Protein AF-A0A260ZPH5-F1 (afdb_monomer_lite)

Structure (mmCIF, N/CA/C/O backbone):
data_AF-A0A260ZPH5-F1
#
_entry.id   AF-A0A260ZPH5-F1
#
loop_
_atom_site.group_PDB
_atom_site.id
_atom_site.type_symbol
_atom_site.label_atom_id
_atom_site.label_alt_id
_atom_site.label_comp_id
_atom_site.label_asym_id
_atom_site.label_entity_id
_atom_site.label_seq_id
_atom_site.pdbx_PDB_ins_code
_atom_site.Cartn_x
_atom_site.Cartn_y
_atom_site.Cartn_z
_atom_site.occupancy
_atom_site.B_iso_or_equiv
_atom_site.auth_seq_id
_atom_site.auth_comp_id
_atom_site.auth_asym_id
_atom_site.auth_atom_id
_atom_site.pdbx_PDB_model_num
ATOM 1 N N . MET A 1 1 ? 3.580 -10.842 -21.742 1.00 35.56 1 MET A N 1
ATOM 2 C CA . MET A 1 1 ? 2.701 -11.267 -20.641 1.00 35.56 1 MET A CA 1
ATOM 3 C C . MET A 1 1 ? 2.942 -12.748 -20.483 1.00 35.56 1 MET A C 1
ATOM 5 O O . MET A 1 1 ? 2.581 -13.498 -21.379 1.00 35.56 1 MET A O 1
ATOM 9 N N . ASP A 1 2 ? 3.669 -13.126 -19.437 1.00 43.28 2 ASP A N 1
ATOM 10 C CA . ASP A 1 2 ? 3.834 -14.531 -19.077 1.00 43.28 2 ASP A CA 1
ATOM 11 C C . ASP A 1 2 ? 2.552 -14.970 -18.374 1.00 43.28 2 ASP A C 1
ATOM 13 O O . ASP A 1 2 ? 2.119 -14.349 -17.402 1.00 43.28 2 ASP A O 1
ATOM 17 N N . ASN A 1 3 ? 1.902 -15.991 -18.923 1.00 41.06 3 ASN A N 1
ATOM 18 C CA . ASN A 1 3 ? 0.632 -16.485 -18.417 1.00 41.06 3 ASN A CA 1
ATOM 19 C C . ASN A 1 3 ? 0.909 -17.387 -17.216 1.00 41.06 3 ASN A C 1
ATOM 21 O O . ASN A 1 3 ? 1.307 -18.539 -17.386 1.00 41.06 3 ASN A O 1
ATOM 25 N N . ALA A 1 4 ? 0.702 -16.867 -16.009 1.00 53.59 4 ALA A N 1
ATOM 26 C CA . ALA A 1 4 ? 0.546 -17.726 -14.850 1.00 53.59 4 ALA A CA 1
ATOM 27 C C . ALA A 1 4 ? -0.733 -18.555 -15.038 1.00 53.59 4 ALA A C 1
ATOM 29 O O . ALA A 1 4 ? -1.799 -17.998 -15.304 1.00 53.59 4 ALA A O 1
ATOM 30 N N . VAL A 1 5 ? -0.623 -19.880 -14.943 1.00 65.88 5 VAL A N 1
ATOM 31 C CA . VAL A 1 5 ? -1.765 -20.790 -15.102 1.00 65.88 5 VAL A CA 1
ATOM 32 C C . VAL A 1 5 ? -1.995 -21.508 -13.784 1.00 65.88 5 VAL A C 1
ATOM 34 O O . VAL A 1 5 ? -1.099 -22.174 -13.259 1.00 65.88 5 VAL A O 1
ATOM 37 N N . GLU A 1 6 ? -3.207 -21.379 -13.256 1.00 62.62 6 GLU A N 1
ATOM 38 C CA . GLU A 1 6 ? -3.668 -22.193 -12.139 1.00 62.62 6 GLU A CA 1
ATOM 39 C C . GLU A 1 6 ? -4.089 -23.568 -12.670 1.00 62.62 6 GLU A C 1
ATOM 41 O O . GLU A 1 6 ? -4.881 -23.672 -13.606 1.00 62.62 6 GLU A O 1
ATOM 46 N N . THR A 1 7 ? -3.523 -24.640 -12.111 1.00 65.31 7 THR A N 1
ATOM 47 C CA . THR A 1 7 ? -3.880 -26.018 -12.483 1.00 65.31 7 THR A CA 1
ATOM 48 C C . THR A 1 7 ? -4.293 -26.806 -11.248 1.00 65.31 7 THR A C 1
ATOM 50 O O . THR A 1 7 ? -3.575 -26.846 -10.247 1.00 65.31 7 THR A O 1
ATOM 53 N N . GLN A 1 8 ? -5.445 -27.472 -11.331 1.00 62.50 8 GLN A N 1
ATOM 54 C CA . GLN A 1 8 ? -5.931 -28.368 -10.289 1.00 62.50 8 GLN A CA 1
ATOM 55 C C . GLN A 1 8 ? -5.280 -29.749 -10.448 1.00 62.50 8 GLN A C 1
ATOM 57 O O . GLN A 1 8 ? -5.507 -30.443 -11.437 1.00 62.50 8 GLN A O 1
ATOM 62 N N . LEU A 1 9 ? -4.467 -30.156 -9.469 1.00 63.84 9 LEU A N 1
ATOM 63 C CA . LEU A 1 9 ? -3.706 -31.418 -9.504 1.00 63.84 9 LEU A CA 1
ATOM 64 C C . LEU A 1 9 ? -4.423 -32.584 -8.787 1.00 63.84 9 LEU A C 1
ATOM 66 O O . LEU A 1 9 ? -3.872 -33.676 -8.673 1.00 63.84 9 LEU A O 1
ATOM 70 N N . GLY A 1 10 ? -5.647 -32.359 -8.293 1.00 68.31 10 GLY A N 1
ATOM 71 C CA . GLY A 1 10 ? -6.455 -33.323 -7.541 1.00 68.31 10 GLY A CA 1
ATOM 72 C C . GLY A 1 10 ? -7.480 -32.642 -6.622 1.00 68.31 10 GLY A C 1
ATOM 73 O O . GLY A 1 10 ? -7.643 -31.420 -6.649 1.00 68.31 10 GLY A O 1
ATOM 74 N N . ILE A 1 11 ? -8.184 -33.417 -5.788 1.00 66.06 11 ILE A N 1
ATOM 75 C CA . ILE A 1 11 ? -9.133 -32.862 -4.806 1.00 66.06 11 ILE A CA 1
ATOM 76 C C . ILE A 1 11 ? -8.347 -32.088 -3.736 1.00 66.06 11 ILE A C 1
ATOM 78 O O . ILE A 1 11 ? -7.584 -32.676 -2.975 1.00 66.06 11 ILE A O 1
ATOM 82 N N . GLY A 1 12 ? -8.550 -30.769 -3.672 1.00 77.19 12 GLY A N 1
ATOM 83 C CA . GLY A 1 12 ? -8.007 -29.900 -2.621 1.00 77.19 12 GLY A CA 1
ATOM 84 C C . GLY A 1 12 ? -6.558 -29.432 -2.805 1.00 77.19 12 GLY A C 1
ATOM 85 O O . GLY A 1 12 ? -6.009 -28.837 -1.883 1.00 77.19 12 GLY A O 1
ATOM 86 N N . THR A 1 13 ? -5.920 -29.673 -3.956 1.00 83.94 13 THR A N 1
ATOM 87 C CA . THR A 1 13 ? -4.549 -29.198 -4.233 1.00 83.94 13 THR A CA 1
ATOM 88 C C . THR A 1 13 ? -4.533 -28.234 -5.415 1.00 83.94 13 THR A C 1
ATOM 90 O O . THR A 1 13 ? -4.998 -28.574 -6.504 1.00 83.94 13 THR A O 1
ATOM 93 N N . HIS A 1 14 ? -3.957 -27.053 -5.189 1.00 85.31 14 HIS A N 1
ATOM 94 C CA . HIS A 1 14 ? -3.793 -25.989 -6.178 1.00 85.31 14 HIS A CA 1
ATOM 95 C C . HIS A 1 14 ? -2.300 -25.784 -6.447 1.00 85.31 14 HIS A C 1
ATOM 97 O O . HIS A 1 14 ? -1.482 -25.932 -5.535 1.00 85.31 14 HIS A O 1
ATOM 103 N N . ALA A 1 15 ? -1.946 -25.449 -7.684 1.00 90.19 15 ALA A N 1
ATOM 104 C CA . ALA A 1 15 ? -0.582 -25.116 -8.072 1.00 90.19 15 ALA A CA 1
ATOM 105 C C . ALA A 1 15 ? -0.566 -23.865 -8.952 1.00 90.19 15 ALA A C 1
ATOM 107 O O . ALA A 1 15 ? -1.408 -23.712 -9.839 1.00 90.19 15 ALA A O 1
ATOM 108 N N . LEU A 1 16 ? 0.428 -23.007 -8.714 1.00 89.44 16 LEU A N 1
ATOM 109 C CA . LEU A 1 16 ? 0.737 -21.851 -9.546 1.00 89.44 16 LEU A CA 1
ATOM 110 C C . LEU A 1 16 ? 1.969 -22.173 -10.391 1.00 89.44 16 LEU A C 1
ATOM 112 O O . LEU A 1 16 ? 3.052 -22.393 -9.847 1.00 89.44 16 LEU A O 1
ATOM 116 N N . VAL A 1 17 ? 1.805 -22.195 -11.711 1.00 92.56 17 VAL A N 1
ATOM 117 C CA . VAL A 1 17 ? 2.917 -22.352 -12.656 1.00 92.56 17 VAL A CA 1
ATOM 118 C C . VAL A 1 17 ? 3.229 -20.990 -13.263 1.00 92.56 17 VAL A C 1
ATOM 120 O O . VAL A 1 17 ? 2.337 -20.333 -13.793 1.00 92.56 17 VAL A O 1
ATOM 123 N N . THR A 1 18 ? 4.488 -20.565 -13.175 1.00 92.50 18 THR A N 1
ATOM 124 C CA . THR A 1 18 ? 4.983 -19.278 -13.685 1.00 92.50 18 THR A CA 1
ATOM 125 C C . THR A 1 18 ? 6.338 -19.462 -14.373 1.00 92.50 18 THR A C 1
ATOM 127 O O . THR A 1 18 ? 6.929 -20.545 -14.306 1.00 92.50 18 THR A O 1
ATOM 130 N N . SER A 1 19 ? 6.834 -18.423 -15.046 1.00 90.31 19 SER A N 1
ATOM 131 C CA . SER A 1 19 ? 8.171 -18.433 -15.630 1.00 90.31 19 SER A CA 1
ATOM 132 C C . SER A 1 19 ? 9.244 -18.611 -14.553 1.00 90.31 19 SER A C 1
ATOM 134 O O . SER A 1 19 ? 9.189 -18.033 -13.466 1.00 90.31 19 SER A O 1
ATOM 136 N N . TYR A 1 20 ? 10.229 -19.458 -14.857 1.00 92.75 20 TYR A N 1
ATOM 137 C CA . TYR A 1 20 ? 11.422 -19.598 -14.033 1.00 92.75 20 TYR A CA 1
ATOM 138 C C . TYR A 1 20 ? 12.356 -18.420 -14.307 1.00 92.75 20 TYR A C 1
ATOM 140 O O . TYR A 1 20 ? 12.701 -18.160 -15.461 1.00 92.75 20 TYR A O 1
ATOM 148 N N . ILE A 1 21 ? 12.775 -17.729 -13.249 1.00 89.50 21 ILE A N 1
ATOM 149 C CA . ILE A 1 21 ? 13.694 -16.594 -13.328 1.00 89.50 21 ILE A CA 1
ATOM 150 C C . ILE A 1 21 ? 14.979 -16.976 -12.597 1.00 89.50 21 ILE A C 1
ATOM 152 O O . ILE A 1 21 ? 14.951 -17.287 -11.408 1.00 89.50 21 ILE A O 1
ATOM 156 N N . ASP A 1 22 ? 16.103 -16.946 -13.313 1.00 89.56 22 ASP A N 1
ATOM 157 C CA . ASP A 1 22 ? 17.424 -17.209 -12.741 1.00 89.56 22 ASP A CA 1
ATOM 158 C C . ASP A 1 22 ? 18.010 -15.924 -12.144 1.00 89.56 22 ASP A C 1
ATOM 160 O O . ASP A 1 22 ? 18.565 -15.075 -12.850 1.00 89.56 22 ASP A O 1
ATOM 164 N N . PHE A 1 23 ? 17.813 -15.745 -10.838 1.00 88.00 23 PHE A N 1
ATOM 165 C CA . PHE A 1 23 ? 18.242 -14.541 -10.136 1.00 88.00 23 PHE A CA 1
ATOM 166 C C . PHE A 1 23 ? 19.760 -14.465 -9.996 1.00 88.00 23 PHE A C 1
ATOM 168 O O . PHE A 1 23 ? 20.430 -15.427 -9.625 1.00 88.00 23 PHE A O 1
ATOM 175 N N . GLN A 1 24 ? 20.290 -13.268 -10.222 1.00 86.19 24 GLN A N 1
ATOM 176 C CA . GLN A 1 24 ? 21.698 -12.954 -10.042 1.00 86.19 24 GLN A CA 1
ATOM 177 C C . GLN A 1 24 ? 21.912 -12.167 -8.744 1.00 86.19 24 GLN A C 1
ATOM 179 O O . GLN A 1 24 ? 20.997 -11.564 -8.189 1.00 86.19 24 GLN A O 1
ATOM 184 N N . HIS A 1 25 ? 23.154 -12.153 -8.259 1.00 76.75 25 HIS A N 1
ATOM 185 C CA . HIS A 1 25 ? 23.524 -11.493 -6.998 1.00 76.75 25 HIS A CA 1
ATOM 186 C C . HIS A 1 25 ? 23.808 -9.986 -7.144 1.00 76.75 25 HIS A C 1
ATOM 188 O O . HIS A 1 25 ? 24.248 -9.352 -6.180 1.00 76.75 25 HIS A O 1
ATOM 194 N N . GLY A 1 26 ? 23.616 -9.419 -8.340 1.00 79.00 26 GLY A N 1
ATOM 195 C CA . GLY A 1 26 ? 23.822 -7.996 -8.589 1.00 79.00 26 GLY A CA 1
ATOM 196 C C . GLY A 1 26 ? 22.780 -7.119 -7.896 1.00 79.00 26 GLY A C 1
ATOM 197 O O . GLY A 1 26 ? 21.874 -7.588 -7.204 1.00 79.00 26 GLY A O 1
ATOM 198 N N . LYS A 1 27 ? 22.914 -5.804 -8.076 1.00 79.88 27 LYS A N 1
ATOM 199 C CA . LYS A 1 27 ? 22.004 -4.804 -7.502 1.00 79.88 27 LYS A CA 1
ATOM 200 C C . LYS A 1 27 ? 21.792 -3.677 -8.500 1.00 79.88 27 LYS A C 1
ATOM 202 O O . LYS A 1 27 ? 22.448 -2.639 -8.432 1.00 79.88 27 LYS A O 1
ATOM 207 N N . ASP A 1 28 ? 20.859 -3.885 -9.423 1.00 87.69 28 ASP A N 1
ATOM 208 C CA . ASP A 1 28 ? 20.444 -2.847 -10.368 1.00 87.69 28 ASP A CA 1
ATOM 209 C C . ASP A 1 28 ? 19.274 -2.029 -9.808 1.00 87.69 28 ASP A C 1
ATOM 211 O O . ASP A 1 28 ? 18.123 -2.092 -10.248 1.00 87.69 28 ASP A O 1
ATOM 215 N N . TRP A 1 29 ? 19.582 -1.268 -8.763 1.00 89.12 29 TRP A N 1
ATOM 216 C CA . TRP A 1 29 ? 18.624 -0.402 -8.089 1.00 89.12 29 TRP A CA 1
ATOM 217 C C . TRP A 1 29 ? 18.081 0.710 -8.986 1.00 89.12 29 TRP A C 1
ATOM 219 O O . TRP A 1 29 ? 16.927 1.124 -8.839 1.00 89.12 29 TRP A O 1
ATOM 229 N N . ALA A 1 30 ? 18.904 1.179 -9.924 1.00 91.19 30 ALA A N 1
ATOM 230 C CA . ALA A 1 30 ? 18.509 2.192 -10.884 1.00 91.19 30 ALA A CA 1
ATOM 231 C C . ALA A 1 30 ? 17.388 1.664 -11.785 1.00 91.19 30 ALA A C 1
ATOM 233 O O . ALA A 1 30 ? 16.350 2.316 -11.928 1.00 91.19 30 ALA A O 1
ATOM 234 N N . GLU A 1 31 ? 17.569 0.479 -12.370 1.00 91.75 31 GLU A N 1
ATOM 235 C CA . GLU A 1 31 ? 16.554 -0.112 -13.236 1.00 91.75 31 GLU A CA 1
ATOM 236 C C . GLU A 1 31 ? 15.305 -0.522 -12.454 1.00 91.75 31 GLU A C 1
ATOM 238 O O . GLU A 1 31 ? 14.198 -0.237 -12.913 1.00 91.75 31 GLU A O 1
ATOM 243 N N . ALA A 1 32 ? 15.449 -1.058 -11.237 1.00 92.19 32 ALA A N 1
ATOM 244 C CA . ALA A 1 32 ? 14.306 -1.343 -10.366 1.00 92.19 32 ALA A CA 1
ATOM 245 C C . ALA A 1 32 ? 13.432 -0.093 -10.138 1.00 92.19 32 ALA A C 1
ATOM 247 O O . ALA A 1 32 ? 12.208 -0.144 -10.286 1.00 92.19 32 ALA A O 1
ATOM 248 N N . GLY A 1 33 ? 14.056 1.058 -9.858 1.00 94.81 33 GLY A N 1
ATOM 249 C CA . GLY A 1 33 ? 13.355 2.337 -9.715 1.00 94.81 33 GLY A CA 1
ATOM 250 C C . GLY A 1 33 ? 12.607 2.761 -10.983 1.00 94.81 33 GLY A C 1
ATOM 251 O O . GLY A 1 33 ? 11.449 3.181 -10.911 1.00 94.81 33 GLY A O 1
ATOM 252 N N . LYS A 1 34 ? 13.232 2.605 -12.159 1.00 95.81 34 LYS A N 1
ATOM 253 C CA . LYS A 1 34 ? 12.610 2.942 -13.451 1.00 95.81 34 LYS A CA 1
ATOM 254 C C . LYS A 1 34 ? 11.445 2.018 -13.791 1.00 95.81 34 LYS A C 1
ATOM 256 O O . LYS A 1 34 ? 10.416 2.496 -14.265 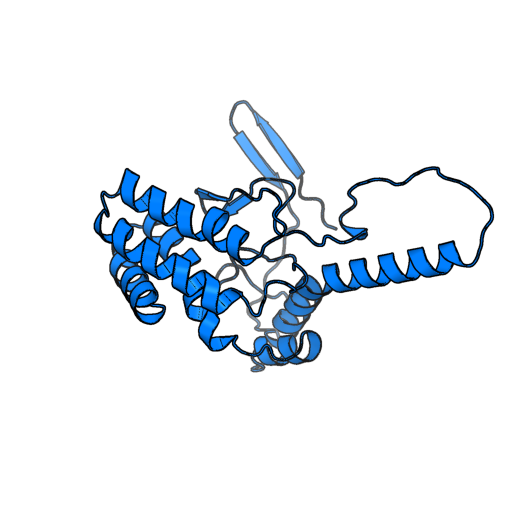1.00 95.81 34 LYS A O 1
ATOM 261 N N . GLN A 1 35 ? 11.589 0.713 -13.571 1.00 95.94 35 GLN A N 1
ATOM 262 C CA . GLN A 1 35 ? 10.535 -0.266 -13.849 1.00 95.94 35 GLN A CA 1
ATOM 263 C C . GLN A 1 35 ? 9.325 -0.052 -12.946 1.00 95.94 35 GLN A C 1
ATOM 265 O O . GLN A 1 35 ? 8.199 -0.017 -13.442 1.00 95.94 35 GLN A O 1
ATOM 270 N N . LEU A 1 36 ? 9.553 0.193 -11.653 1.00 97.12 36 LEU A N 1
ATOM 271 C CA . LEU A 1 36 ? 8.473 0.486 -10.715 1.00 97.12 36 LEU A CA 1
ATOM 272 C C . LEU A 1 36 ? 7.727 1.771 -11.103 1.00 97.12 36 LEU A C 1
ATOM 274 O O . LEU A 1 36 ? 6.498 1.796 -11.116 1.00 97.12 36 LEU A O 1
ATOM 278 N N . ALA A 1 37 ? 8.454 2.823 -11.490 1.00 97.75 37 ALA A N 1
ATOM 279 C CA . ALA A 1 37 ? 7.838 4.054 -11.977 1.00 97.75 37 ALA A CA 1
ATOM 280 C C . ALA A 1 37 ? 7.019 3.838 -13.255 1.00 97.75 37 ALA A C 1
ATOM 282 O O . ALA A 1 37 ? 5.901 4.339 -13.349 1.00 97.75 37 ALA A O 1
ATOM 283 N N . ARG A 1 38 ? 7.531 3.062 -14.219 1.00 97.50 38 ARG A N 1
ATOM 284 C CA . ARG A 1 38 ? 6.792 2.709 -15.442 1.00 97.50 38 ARG A CA 1
ATOM 285 C C . ARG A 1 38 ? 5.504 1.943 -15.130 1.00 97.50 38 ARG A C 1
ATOM 287 O O . ARG A 1 38 ? 4.460 2.273 -15.685 1.00 97.50 38 ARG A O 1
ATOM 294 N N . MET A 1 39 ? 5.556 0.974 -14.213 1.00 97.31 39 MET A N 1
ATOM 295 C CA . MET A 1 39 ? 4.369 0.235 -13.768 1.00 97.31 39 MET A CA 1
ATOM 296 C C . MET A 1 39 ? 3.315 1.178 -13.172 1.00 97.31 39 MET A C 1
ATOM 298 O O . MET A 1 39 ? 2.144 1.106 -13.541 1.00 97.31 39 MET A O 1
ATOM 302 N N . HIS A 1 40 ? 3.729 2.105 -12.305 1.00 97.25 40 HIS A N 1
ATOM 303 C CA . HIS A 1 40 ? 2.813 3.049 -11.661 1.00 97.25 40 HIS A CA 1
ATOM 304 C C . HIS A 1 40 ? 2.271 4.115 -12.633 1.00 97.25 40 HIS A C 1
ATOM 306 O O . HIS A 1 40 ? 1.114 4.519 -12.525 1.00 97.25 40 HIS A O 1
ATOM 312 N N . ALA A 1 41 ? 3.060 4.543 -13.623 1.00 96.50 41 ALA A N 1
ATOM 313 C CA . ALA A 1 41 ? 2.637 5.511 -14.638 1.00 96.50 41 ALA A CA 1
ATOM 314 C C . ALA A 1 41 ? 1.594 4.950 -15.619 1.00 96.50 41 ALA A C 1
ATOM 316 O O . ALA A 1 41 ? 0.822 5.720 -16.200 1.00 96.50 41 ALA A O 1
ATOM 317 N N . LYS A 1 42 ? 1.546 3.623 -15.793 1.00 95.94 42 LYS A N 1
ATOM 318 C CA . LYS A 1 42 ? 0.816 2.974 -16.887 1.00 95.94 42 LYS A CA 1
ATOM 319 C C . LYS A 1 42 ? -0.674 3.315 -16.933 1.00 95.94 42 LYS A C 1
ATOM 321 O O . LYS A 1 42 ? -1.209 3.566 -18.008 1.00 95.94 42 LYS A O 1
ATOM 326 N N . ASN A 1 43 ? -1.347 3.373 -15.784 1.00 95.94 43 ASN A N 1
ATOM 327 C CA . ASN A 1 43 ? -2.773 3.705 -15.749 1.00 95.94 43 ASN A CA 1
ATOM 328 C C . ASN A 1 43 ? -3.041 5.140 -16.241 1.00 95.94 43 ASN A C 1
ATOM 330 O O . ASN A 1 43 ? -3.943 5.373 -17.039 1.00 95.94 43 ASN A O 1
ATOM 334 N N . ASN A 1 44 ? -2.202 6.096 -15.837 1.00 95.12 44 ASN A N 1
ATOM 335 C CA . ASN A 1 44 ? -2.296 7.485 -16.291 1.00 95.12 44 ASN A CA 1
ATOM 336 C C . ASN A 1 44 ? -2.045 7.620 -17.802 1.00 95.12 44 ASN A C 1
ATOM 338 O O . ASN A 1 44 ? -2.686 8.430 -18.467 1.00 95.12 44 ASN A O 1
ATOM 342 N N . GLU A 1 45 ? -1.120 6.834 -18.358 1.00 94.88 45 GLU A N 1
ATOM 343 C CA . GLU A 1 45 ? -0.906 6.760 -19.809 1.00 94.88 45 GLU A CA 1
ATOM 344 C C . GLU A 1 45 ? -2.155 6.235 -20.525 1.00 94.88 45 GLU A C 1
ATOM 346 O O . GLU A 1 45 ? -2.632 6.872 -21.464 1.00 94.88 45 GLU A O 1
ATOM 351 N N . ASN A 1 46 ? -2.739 5.139 -20.029 1.00 94.31 46 ASN A N 1
ATOM 352 C CA . ASN A 1 46 ? -3.947 4.546 -20.602 1.00 94.31 46 ASN A CA 1
ATOM 353 C C . ASN A 1 46 ? -5.133 5.531 -20.588 1.00 94.31 46 ASN A C 1
ATOM 355 O O . ASN A 1 46 ? -5.820 5.670 -21.601 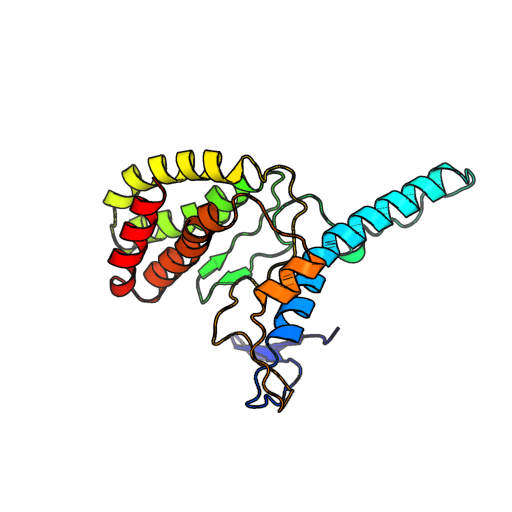1.00 94.31 46 ASN A O 1
ATOM 359 N N . LEU A 1 47 ? -5.336 6.263 -19.484 1.00 94.12 47 LEU A N 1
ATOM 360 C CA . LEU A 1 47 ? -6.379 7.293 -19.377 1.00 94.12 47 LEU A CA 1
ATOM 361 C C . LEU A 1 47 ? -6.163 8.434 -20.383 1.00 94.12 47 LEU A C 1
ATOM 363 O O . LEU A 1 47 ? -7.089 8.811 -21.102 1.00 94.12 47 LEU A O 1
ATOM 367 N N . LYS A 1 48 ? -4.929 8.941 -20.511 1.00 93.50 48 LYS A N 1
ATOM 368 C CA . LYS A 1 48 ? -4.591 9.986 -21.496 1.00 93.50 48 LYS A CA 1
ATOM 369 C C . LYS A 1 48 ? -4.810 9.521 -22.931 1.00 93.50 48 LYS A C 1
ATOM 371 O O . LYS A 1 48 ? -5.288 10.292 -23.764 1.00 93.50 48 LYS A O 1
ATOM 376 N N . ASP A 1 49 ? -4.465 8.277 -23.239 1.00 92.06 49 ASP A N 1
ATOM 377 C CA . ASP A 1 49 ? -4.672 7.720 -24.572 1.00 92.06 49 ASP A CA 1
ATOM 378 C C . ASP A 1 49 ? -6.157 7.480 -24.865 1.00 92.06 49 ASP A C 1
ATOM 380 O O . ASP A 1 49 ? -6.602 7.750 -25.984 1.00 92.06 49 ASP A O 1
ATOM 384 N N . ARG A 1 50 ? -6.949 7.074 -23.863 1.00 91.06 50 ARG A N 1
ATOM 385 C CA . ARG A 1 50 ? -8.416 7.005 -23.955 1.00 91.06 50 ARG A CA 1
ATOM 386 C C . ARG A 1 50 ? -9.019 8.372 -24.276 1.00 91.06 50 ARG A C 1
ATOM 388 O O . ARG A 1 50 ? -9.790 8.485 -25.227 1.00 91.06 50 ARG A O 1
ATOM 395 N N . GLU A 1 51 ? -8.617 9.421 -23.562 1.00 90.69 51 GLU A N 1
ATOM 396 C CA . GLU A 1 51 ? -9.074 10.792 -23.829 1.00 90.69 51 GLU A CA 1
ATOM 397 C C . GLU A 1 51 ? -8.685 11.295 -25.227 1.00 90.69 51 GLU A C 1
ATOM 399 O O . GLU A 1 51 ? -9.461 12.000 -25.877 1.00 90.69 51 GLU A O 1
ATOM 404 N N . ARG A 1 52 ? -7.474 10.971 -25.700 1.00 89.31 52 ARG A N 1
ATOM 405 C CA . ARG A 1 52 ? -7.011 11.334 -27.051 1.00 89.31 52 ARG A CA 1
ATOM 406 C C . ARG A 1 52 ? -7.836 10.638 -28.127 1.00 89.31 52 ARG A C 1
ATOM 408 O O . ARG A 1 52 ? -8.264 11.300 -29.069 1.00 89.31 52 ARG A O 1
ATOM 415 N N . ARG A 1 53 ? -8.081 9.331 -27.977 1.00 87.62 53 ARG A N 1
ATOM 416 C CA . ARG A 1 53 ? -8.923 8.546 -28.895 1.00 87.62 53 ARG A CA 1
ATOM 417 C C . ARG A 1 53 ? -10.348 9.088 -28.939 1.00 87.62 53 ARG A C 1
ATOM 419 O O . ARG A 1 53 ? -10.857 9.336 -30.025 1.00 87.62 53 ARG A O 1
ATOM 426 N N . SER A 1 54 ? -10.943 9.364 -27.777 1.00 85.62 54 SER A N 1
ATOM 427 C CA . SER A 1 54 ? -12.281 9.960 -27.677 1.00 85.62 54 SER A CA 1
ATOM 428 C C . SER A 1 54 ? -12.364 11.317 -28.392 1.00 85.62 54 SER A C 1
ATOM 430 O O . SER A 1 54 ? -13.266 11.537 -29.200 1.00 85.62 54 SER A O 1
ATOM 432 N N . ARG A 1 55 ? -11.370 12.199 -28.199 1.00 86.12 55 ARG A N 1
ATOM 433 C CA . ARG A 1 55 ? -11.298 13.486 -28.913 1.00 86.12 55 ARG A CA 1
ATOM 434 C C . ARG A 1 55 ? -11.169 13.327 -30.427 1.00 86.12 55 ARG A C 1
ATOM 436 O O . ARG A 1 55 ? -11.844 14.045 -31.158 1.00 86.12 55 ARG A O 1
ATOM 443 N N . LEU A 1 56 ? -10.342 12.400 -30.907 1.00 84.44 56 LEU A N 1
ATOM 444 C CA . LEU A 1 56 ? -10.196 12.142 -32.345 1.00 84.44 56 LEU A CA 1
ATOM 445 C C . LEU A 1 56 ? -11.499 11.623 -32.971 1.00 84.44 56 LEU A C 1
ATOM 447 O O . LEU A 1 56 ? -11.887 12.095 -34.036 1.00 84.44 56 LEU A O 1
ATOM 451 N N . LEU A 1 57 ? -12.197 10.709 -32.291 1.00 79.44 57 LEU A N 1
ATOM 452 C CA . LEU A 1 57 ? -13.487 10.179 -32.743 1.00 79.44 57 LEU A CA 1
ATOM 453 C C . LEU A 1 57 ? -14.569 11.266 -32.779 1.00 79.44 57 LEU A C 1
ATOM 455 O O . LEU A 1 57 ? -15.322 11.340 -33.745 1.00 79.44 57 LEU A O 1
ATOM 459 N N . SER A 1 58 ? -14.591 12.173 -31.795 1.00 75.19 58 SER A N 1
ATOM 460 C CA . SER A 1 58 ? -15.531 13.306 -31.786 1.00 75.19 58 SER A CA 1
ATOM 461 C C . SER A 1 58 ? -15.354 14.284 -32.960 1.00 75.19 58 SER A C 1
ATOM 463 O O . SER A 1 58 ? -16.272 15.041 -33.261 1.00 75.19 58 SER A O 1
ATOM 465 N N . PHE A 1 59 ? -14.200 14.265 -33.640 1.00 71.69 59 PHE A N 1
ATOM 466 C CA . PHE A 1 59 ? -13.908 15.127 -34.790 1.00 71.69 59 PHE A CA 1
ATOM 467 C C . PHE A 1 59 ? -14.294 14.494 -36.142 1.00 71.69 59 PHE A C 1
ATOM 469 O O . PHE A 1 59 ? -14.571 15.218 -37.095 1.00 71.69 59 PHE A O 1
ATOM 476 N N . ASN A 1 60 ? -14.365 13.160 -36.226 1.00 62.59 60 ASN A N 1
ATOM 477 C CA . ASN A 1 60 ? -14.595 12.406 -37.465 1.00 62.59 60 ASN A CA 1
ATOM 478 C C . ASN A 1 60 ? -15.974 11.721 -37.462 1.00 62.59 60 ASN A C 1
ATOM 480 O O . ASN A 1 60 ? -16.063 10.498 -37.528 1.00 62.59 60 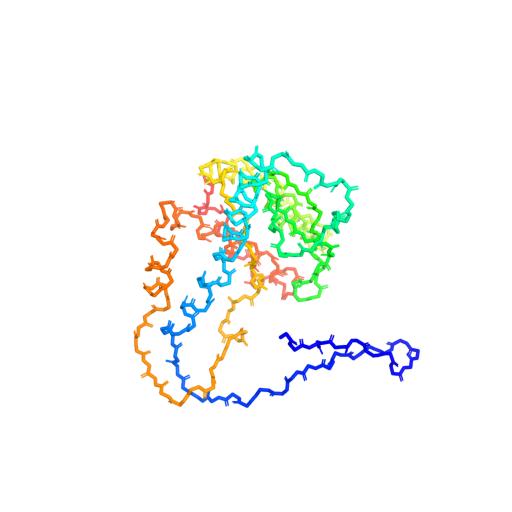ASN A O 1
ATOM 484 N N . SER A 1 61 ? -17.049 12.503 -37.345 1.00 61.47 61 SER A N 1
ATOM 485 C CA . SER A 1 61 ? -18.426 11.990 -37.318 1.00 61.47 61 SER A CA 1
ATOM 486 C C . SER A 1 61 ? -18.800 11.261 -38.620 1.00 61.47 61 SER A C 1
ATOM 488 O O . SER A 1 61 ? -19.223 11.900 -39.573 1.00 61.47 61 SER A O 1
ATOM 490 N N . GLU A 1 62 ? -18.645 9.932 -38.638 1.00 55.81 62 GLU A N 1
ATOM 491 C CA . GLU A 1 62 ? -19.451 8.959 -39.395 1.00 55.81 62 GLU A CA 1
ATOM 492 C C . GLU A 1 62 ? -19.189 7.518 -38.871 1.00 55.81 62 GLU A C 1
ATOM 494 O O . GLU A 1 62 ? -18.179 6.913 -39.214 1.00 55.81 62 GLU A O 1
ATOM 499 N N . VAL A 1 63 ? -20.154 6.983 -38.088 1.00 53.09 63 VAL A N 1
ATOM 500 C CA . VAL A 1 63 ? -20.470 5.540 -37.838 1.00 53.09 63 VAL A CA 1
ATOM 501 C C . VAL A 1 63 ? -19.441 4.738 -36.987 1.00 53.09 63 VAL A C 1
ATOM 503 O O . VAL A 1 63 ? -18.247 4.970 -37.089 1.00 53.09 63 VAL A O 1
ATOM 506 N N . SER A 1 64 ? -19.738 3.782 -36.092 1.00 42.84 64 SER A N 1
ATOM 507 C CA . SER A 1 64 ? -20.915 3.029 -35.601 1.00 42.84 64 SER A CA 1
ATOM 508 C C . SER A 1 64 ? -20.663 2.643 -34.133 1.00 42.84 64 SER A C 1
ATOM 510 O O . SER A 1 64 ? -19.531 2.324 -33.770 1.00 42.84 64 SER A O 1
ATOM 512 N N . GLU A 1 65 ? -21.720 2.602 -33.321 1.00 50.66 65 GLU A N 1
ATOM 513 C CA . GLU A 1 65 ? -21.742 1.936 -32.012 1.00 50.66 65 GLU A CA 1
ATOM 514 C C . GLU A 1 65 ? -21.647 0.419 -32.209 1.00 50.66 65 GLU A C 1
ATOM 516 O O . GLU A 1 65 ? -22.666 -0.247 -32.295 1.00 50.66 65 GLU A O 1
ATOM 521 N N . ASP A 1 66 ? -20.449 -0.145 -32.326 1.00 42.88 66 ASP A N 1
ATOM 522 C CA . ASP A 1 66 ? -20.277 -1.588 -32.165 1.00 42.88 66 ASP A CA 1
ATOM 523 C C . ASP A 1 66 ? -18.883 -1.892 -31.608 1.00 42.88 66 ASP A C 1
ATOM 525 O O . ASP A 1 66 ? -17.865 -1.483 -32.165 1.00 42.88 66 ASP A O 1
ATOM 529 N N . SER A 1 67 ? -18.868 -2.656 -30.509 1.00 47.31 67 SER A N 1
ATOM 530 C CA . SER A 1 67 ? -17.698 -3.194 -29.800 1.00 47.31 67 SER A CA 1
ATOM 531 C C . SER A 1 67 ? -16.938 -2.241 -28.856 1.00 47.31 67 SER A C 1
ATOM 533 O O . SER A 1 67 ? -15.711 -2.131 -28.922 1.00 47.31 67 SER A O 1
ATOM 535 N N . GLU A 1 68 ? -17.612 -1.657 -27.860 1.00 43.06 68 GLU A N 1
ATOM 536 C CA . GLU A 1 68 ? -16.921 -1.449 -26.579 1.00 43.06 68 GLU A CA 1
ATOM 537 C C . GLU A 1 68 ? -16.802 -2.813 -25.893 1.00 43.06 68 GLU A C 1
ATOM 539 O O . GLU A 1 68 ? -17.784 -3.338 -25.380 1.00 43.06 68 GLU A O 1
ATOM 544 N N . CYS A 1 69 ? -15.606 -3.412 -25.899 1.00 39.53 69 CYS A N 1
ATOM 545 C CA . CYS A 1 69 ? -15.264 -4.376 -24.856 1.00 39.53 69 CYS A CA 1
ATOM 546 C C . CYS A 1 69 ? -15.171 -3.569 -23.557 1.00 39.53 69 CYS A C 1
ATOM 548 O O . CYS A 1 69 ? -14.203 -2.813 -23.398 1.00 39.53 69 CYS A O 1
ATOM 550 N N . PRO A 1 70 ? -16.147 -3.677 -22.640 1.00 43.31 70 PRO A N 1
ATOM 551 C CA . PRO A 1 70 ? -15.994 -3.060 -21.344 1.00 43.31 70 PRO A CA 1
ATOM 552 C C . PRO A 1 70 ? -14.895 -3.850 -20.633 1.00 43.31 70 PRO A C 1
ATOM 554 O O . PRO A 1 70 ? -14.875 -5.076 -20.693 1.00 43.31 70 PRO A O 1
ATOM 557 N N . ASP A 1 71 ? -13.991 -3.158 -19.950 1.00 46.69 71 ASP A N 1
ATOM 558 C CA . ASP A 1 71 ? -13.132 -3.775 -18.931 1.00 46.69 71 ASP A CA 1
ATOM 559 C C . ASP A 1 71 ? -11.836 -4.469 -19.398 1.00 46.69 71 ASP A C 1
ATOM 561 O O . ASP A 1 71 ? -11.329 -5.387 -18.756 1.00 46.69 71 ASP A O 1
ATOM 565 N N . SER A 1 72 ? -11.208 -4.001 -20.483 1.00 54.72 72 SER A N 1
ATOM 566 C CA . SER A 1 72 ? -9.782 -4.310 -20.676 1.00 54.72 72 SER A CA 1
ATOM 567 C C . SER A 1 72 ? -8.926 -3.361 -19.826 1.00 54.72 72 SER A C 1
ATOM 569 O O . SER A 1 72 ? -9.087 -2.143 -19.899 1.00 54.72 72 SER A O 1
ATOM 571 N N . LEU A 1 73 ? -7.958 -3.895 -19.069 1.00 57.44 73 LEU A N 1
ATOM 572 C CA . LEU A 1 73 ? -6.949 -3.131 -18.305 1.00 57.44 73 LEU A CA 1
ATOM 573 C C . LEU A 1 73 ? -6.267 -2.014 -19.142 1.00 57.44 73 LEU A C 1
ATOM 575 O O . LEU A 1 73 ? -5.702 -1.056 -18.608 1.00 57.44 73 LEU A O 1
ATOM 579 N N . GLU A 1 74 ? -6.327 -2.136 -20.469 1.00 66.94 74 GLU A N 1
ATOM 580 C CA . GLU A 1 74 ? -5.802 -1.206 -21.467 1.00 66.94 74 GLU A CA 1
ATOM 581 C C . GLU A 1 74 ? -6.563 0.131 -21.562 1.00 66.94 74 GLU A C 1
ATOM 583 O O . GLU A 1 74 ? -5.995 1.115 -22.042 1.00 66.94 74 GLU A O 1
ATOM 588 N N . SER A 1 75 ? -7.807 0.231 -21.072 1.00 80.00 75 SER A N 1
ATOM 589 C CA . SER A 1 75 ? -8.573 1.492 -21.085 1.00 80.00 75 SER A CA 1
ATOM 590 C C . SER A 1 75 ? -8.281 2.420 -19.901 1.00 80.00 75 SER A C 1
ATOM 592 O O . SER A 1 75 ? -8.686 3.582 -19.933 1.00 80.00 75 SER A O 1
ATOM 594 N N . GLY A 1 76 ? -7.588 1.921 -18.873 1.00 89.25 76 GLY A N 1
ATOM 595 C CA . GLY A 1 76 ? -7.339 2.632 -17.616 1.00 89.25 76 GLY A CA 1
ATOM 596 C C . GLY A 1 76 ? -8.578 2.742 -16.713 1.00 89.25 76 GLY A C 1
ATOM 597 O O . GLY A 1 76 ? -9.716 2.612 -17.169 1.00 89.25 76 GLY A O 1
ATOM 598 N N . THR A 1 77 ? -8.351 2.989 -15.421 1.00 93.56 77 THR A N 1
ATOM 599 C CA . THR A 1 77 ? -9.386 3.145 -14.385 1.00 93.56 77 THR A CA 1
ATOM 600 C C . THR A 1 77 ? -9.180 4.420 -13.573 1.00 93.56 77 THR A C 1
ATOM 602 O O . THR A 1 77 ? -8.053 4.832 -13.301 1.00 93.56 77 THR A O 1
ATOM 605 N N . GLU A 1 78 ? -10.282 5.040 -13.170 1.00 94.81 78 GLU A N 1
ATOM 606 C CA . GLU A 1 78 ? -10.295 6.209 -12.281 1.00 94.81 78 GLU A CA 1
ATOM 607 C C . GLU A 1 78 ? -10.586 5.818 -10.823 1.00 94.81 78 GLU A C 1
ATOM 609 O O . GLU A 1 78 ? -10.438 6.646 -9.930 1.00 94.81 78 GLU A O 1
ATOM 614 N N . LYS A 1 79 ? -10.945 4.551 -10.573 1.00 95.50 79 LYS A N 1
ATOM 615 C CA . LYS A 1 79 ? -11.321 4.031 -9.252 1.00 95.50 79 LYS A CA 1
ATOM 616 C C . LYS A 1 79 ? -10.170 3.284 -8.580 1.00 95.50 79 LYS A C 1
ATOM 618 O O . LYS A 1 79 ? -9.316 2.701 -9.249 1.00 95.50 79 LYS A O 1
ATOM 623 N N . TYR A 1 80 ? -10.178 3.247 -7.252 1.00 97.06 80 TYR A N 1
ATOM 624 C CA . TYR A 1 80 ? -9.258 2.450 -6.438 1.00 97.06 80 TYR A CA 1
ATOM 625 C C . TYR A 1 80 ? -9.881 1.096 -6.126 1.00 97.06 80 TYR A C 1
ATOM 627 O O . TYR A 1 80 ? -11.029 1.036 -5.693 1.00 97.06 80 TYR A O 1
ATOM 635 N N . GLY A 1 81 ? -9.129 0.024 -6.343 1.00 96.31 81 GLY A N 1
ATOM 636 C CA . GLY A 1 81 ? -9.610 -1.340 -6.173 1.00 96.31 81 GLY A CA 1
ATOM 637 C C . GLY A 1 81 ? -8.929 -2.297 -7.136 1.00 96.31 81 GLY A C 1
ATOM 638 O O . GLY A 1 81 ? -7.901 -1.981 -7.743 1.00 96.31 81 GLY A O 1
ATOM 639 N N . PHE A 1 82 ? -9.497 -3.489 -7.238 1.00 96.06 82 PHE A N 1
ATOM 640 C CA . PHE A 1 82 ? -9.057 -4.542 -8.133 1.00 96.06 82 PHE A CA 1
ATOM 641 C C . PHE A 1 82 ? -10.226 -5.487 -8.413 1.00 96.06 82 PHE A C 1
ATOM 643 O O . PHE A 1 82 ? -11.094 -5.687 -7.571 1.00 96.06 82 PHE A O 1
ATOM 650 N N . HIS A 1 83 ? -10.239 -6.091 -9.597 1.00 93.44 83 HIS A N 1
ATOM 651 C CA . HIS A 1 83 ? -11.339 -6.942 -10.064 1.00 93.44 83 HIS A CA 1
ATOM 652 C C . HIS A 1 83 ? -11.534 -8.225 -9.233 1.00 93.44 83 HIS A C 1
ATOM 654 O O . HIS A 1 83 ? -12.591 -8.846 -9.304 1.00 93.44 83 HIS A O 1
ATOM 660 N N . VAL A 1 84 ? -10.532 -8.614 -8.438 1.00 93.19 84 VAL A N 1
ATOM 661 C CA . VAL A 1 84 ? -10.589 -9.746 -7.508 1.00 93.19 84 VAL A CA 1
ATOM 662 C C . VAL A 1 84 ? -10.012 -9.367 -6.148 1.00 93.19 84 VAL A C 1
ATOM 664 O O . VAL A 1 84 ? -9.113 -8.522 -6.040 1.00 93.19 84 VAL A O 1
ATOM 667 N N . ALA A 1 85 ? -10.493 -10.040 -5.103 1.00 95.00 85 ALA A N 1
ATOM 668 C CA . ALA A 1 85 ? -9.812 -10.044 -3.818 1.00 95.00 85 ALA A CA 1
ATOM 669 C C . ALA A 1 85 ? -8.401 -10.631 -3.987 1.00 95.00 85 ALA A C 1
ATOM 671 O O . ALA A 1 85 ? -8.206 -11.641 -4.666 1.00 95.00 85 ALA A O 1
ATOM 672 N N . THR A 1 86 ? -7.413 -9.980 -3.381 1.00 95.38 86 THR A N 1
ATOM 673 C CA . THR A 1 86 ? -6.024 -10.460 -3.334 1.00 95.38 86 THR A CA 1
ATOM 674 C C . THR A 1 86 ? -5.703 -10.949 -1.926 1.00 95.38 86 THR A C 1
ATOM 676 O O . THR A 1 86 ? -6.577 -10.993 -1.062 1.00 95.38 86 THR A O 1
ATOM 679 N N . CYS A 1 87 ? -4.449 -11.306 -1.663 1.00 94.12 87 CYS A N 1
ATOM 680 C CA . CYS A 1 87 ? -3.984 -11.637 -0.321 1.00 94.12 87 CYS A CA 1
ATOM 681 C C . CYS A 1 87 ? -2.682 -10.895 -0.016 1.00 94.12 87 CYS A C 1
ATOM 683 O O . CYS A 1 87 ? -1.815 -10.779 -0.882 1.00 94.12 87 CYS A O 1
ATOM 685 N N . CYS A 1 88 ? -2.514 -10.467 1.236 1.00 94.06 88 CYS A N 1
ATOM 686 C CA . CYS A 1 88 ? -1.211 -10.099 1.787 1.00 94.06 88 CYS A CA 1
ATOM 687 C C . CYS A 1 88 ? -0.833 -11.177 2.805 1.00 94.06 88 CYS A C 1
ATOM 689 O O . CYS A 1 88 ? -1.479 -11.320 3.845 1.00 94.06 88 CYS A O 1
ATOM 691 N N . GLY A 1 89 ? 0.147 -12.016 2.463 1.00 92.88 89 GLY A N 1
ATOM 692 C CA . GLY A 1 89 ? 0.368 -13.273 3.175 1.00 92.88 89 GLY A CA 1
ATOM 693 C C . GLY A 1 89 ? -0.867 -14.181 3.101 1.00 92.88 89 GLY A C 1
ATOM 694 O O . GLY A 1 89 ? -1.398 -14.442 2.026 1.00 92.88 89 GLY A O 1
ATOM 695 N N . ARG A 1 90 ? -1.338 -14.663 4.257 1.00 92.50 90 ARG A N 1
ATOM 696 C CA . ARG A 1 90 ? -2.549 -15.510 4.376 1.00 92.50 90 ARG A CA 1
ATOM 697 C C . ARG A 1 90 ? -3.844 -14.734 4.653 1.00 92.50 90 ARG A C 1
ATOM 699 O O . ARG A 1 90 ? -4.866 -15.367 4.906 1.00 92.50 90 ARG A O 1
ATOM 706 N N . LEU A 1 91 ? -3.796 -13.402 4.721 1.00 95.25 91 LEU A N 1
ATOM 707 C CA . LEU A 1 91 ? -4.980 -12.584 4.986 1.00 95.25 91 LEU A CA 1
ATOM 708 C C . LEU A 1 91 ? -5.555 -12.058 3.667 1.00 95.25 91 LEU A C 1
ATOM 710 O O . LEU A 1 91 ? -4.797 -11.491 2.874 1.00 95.25 91 LEU A O 1
ATOM 714 N N . PRO A 1 92 ? -6.869 -12.226 3.434 1.00 95.81 92 PRO A N 1
ATOM 715 C CA . PRO A 1 92 ? -7.514 -11.668 2.258 1.00 95.81 92 PRO A CA 1
ATOM 716 C C . PRO A 1 92 ? -7.488 -10.136 2.308 1.00 95.81 92 PRO A C 1
ATOM 718 O O . PRO A 1 92 ? -7.579 -9.519 3.372 1.00 95.81 92 PRO A O 1
ATOM 721 N N . GLN A 1 93 ? -7.362 -9.529 1.135 1.00 96.38 93 GLN A N 1
ATOM 722 C CA . GLN A 1 93 ? -7.492 -8.102 0.895 1.00 96.38 93 GLN A CA 1
ATOM 723 C C . GLN A 1 93 ? -8.703 -7.890 -0.004 1.00 96.38 93 GLN A C 1
ATOM 725 O O . GLN A 1 93 ? -8.656 -8.158 -1.207 1.00 96.38 93 GLN A O 1
ATOM 730 N N . GLU A 1 94 ? -9.775 -7.379 0.589 1.00 94.81 94 GLU A N 1
ATOM 731 C CA . GLU A 1 94 ? -10.916 -6.908 -0.184 1.00 94.81 94 GLU A CA 1
ATOM 732 C C . GLU A 1 94 ? -10.487 -5.718 -1.050 1.00 94.81 94 GLU A C 1
ATOM 734 O O . GLU A 1 94 ? -9.761 -4.819 -0.605 1.00 94.81 94 GLU A O 1
ATOM 739 N N . ASN A 1 95 ? -10.911 -5.741 -2.311 1.00 97.00 95 ASN A N 1
ATOM 740 C CA . ASN A 1 95 ? -10.494 -4.786 -3.336 1.00 97.00 95 ASN A CA 1
ATOM 741 C C . ASN A 1 95 ? -11.690 -4.192 -4.087 1.00 97.00 95 ASN A C 1
ATOM 743 O O . ASN A 1 95 ? -11.551 -3.792 -5.243 1.00 97.00 95 ASN A O 1
ATOM 747 N N . GLU A 1 96 ? -12.853 -4.137 -3.435 1.00 96.94 96 GLU A N 1
ATOM 748 C CA . GLU A 1 96 ? -14.039 -3.499 -3.998 1.00 96.94 96 GLU A CA 1
ATOM 749 C C . GLU A 1 96 ? -13.711 -2.085 -4.496 1.00 96.94 96 GLU A C 1
ATOM 751 O O . GLU A 1 96 ? -12.934 -1.342 -3.886 1.00 96.94 96 GLU A O 1
ATOM 756 N N . TRP A 1 97 ? -14.265 -1.745 -5.658 1.00 96.94 97 TRP A N 1
ATOM 757 C CA . TRP A 1 97 ? -13.974 -0.485 -6.320 1.00 96.94 97 TRP A CA 1
ATOM 758 C C . TRP A 1 97 ? -14.570 0.692 -5.555 1.00 96.94 97 TRP A C 1
ATOM 760 O O . TRP A 1 97 ? -15.761 0.728 -5.255 1.00 96.94 97 TRP A O 1
ATOM 770 N N . THR A 1 98 ? -13.749 1.710 -5.331 1.00 95.75 98 THR A N 1
ATOM 771 C CA . THR A 1 98 ? -14.133 2.949 -4.654 1.00 95.75 98 THR A CA 1
ATOM 772 C C . THR A 1 98 ? -13.649 4.159 -5.445 1.00 95.75 98 THR A C 1
ATOM 774 O O . THR A 1 98 ? -12.605 4.120 -6.096 1.00 95.75 98 THR A O 1
ATOM 777 N N . ASP A 1 99 ? -14.392 5.258 -5.370 1.00 95.19 99 ASP A N 1
ATOM 778 C CA . ASP A 1 99 ? -14.012 6.516 -6.024 1.00 95.19 99 ASP A CA 1
ATOM 779 C C . ASP A 1 99 ? -13.047 7.359 -5.166 1.00 95.19 99 ASP A C 1
ATOM 781 O O . ASP A 1 99 ? -12.502 8.352 -5.636 1.00 95.19 99 ASP A O 1
ATOM 785 N N . SER A 1 100 ? -12.827 6.968 -3.904 1.00 96.00 100 SER A N 1
ATOM 786 C CA . SER A 1 100 ? -12.073 7.735 -2.909 1.00 96.00 100 SER A CA 1
ATOM 787 C C . SER A 1 100 ? -10.876 6.952 -2.381 1.00 96.00 100 SER A C 1
ATOM 789 O O . SER A 1 100 ? -11.046 5.884 -1.791 1.00 96.00 100 SER A O 1
ATOM 791 N N . TRP A 1 101 ? -9.662 7.500 -2.526 1.00 96.62 101 TRP A N 1
ATOM 792 C CA . TRP A 1 101 ? -8.452 6.855 -1.999 1.00 96.62 101 TRP A CA 1
ATOM 793 C C . TRP A 1 101 ? -8.493 6.773 -0.479 1.00 96.62 101 TRP A C 1
ATOM 795 O O . TRP A 1 101 ? -8.132 5.758 0.115 1.00 96.62 101 TRP A O 1
ATOM 805 N N . THR A 1 102 ? -8.940 7.857 0.147 1.00 96.88 102 THR A N 1
ATOM 806 C CA . THR A 1 102 ? -9.039 7.953 1.598 1.00 96.88 102 THR A CA 1
ATOM 807 C C . THR A 1 102 ? -9.984 6.885 2.140 1.00 96.88 102 THR A C 1
ATOM 809 O O . THR A 1 102 ? -9.595 6.109 3.017 1.00 96.88 102 THR A O 1
ATOM 812 N N . GLN A 1 103 ? -11.184 6.779 1.560 1.00 96.50 103 GLN A N 1
ATOM 813 C CA . GLN A 1 103 ? -12.154 5.752 1.929 1.00 96.50 103 GLN A CA 1
ATOM 814 C C . GLN A 1 103 ? -11.597 4.352 1.677 1.00 96.50 103 GLN A C 1
ATOM 816 O O . GLN A 1 103 ? -11.700 3.487 2.547 1.00 96.50 103 GLN A O 1
ATOM 821 N N . PHE A 1 104 ? -10.960 4.135 0.521 1.00 97.44 104 PHE A N 1
ATOM 822 C CA . PHE A 1 104 ? -10.363 2.850 0.184 1.00 97.44 104 PHE A CA 1
ATOM 823 C C . PHE A 1 104 ? -9.348 2.405 1.235 1.00 97.44 104 PHE A C 1
ATOM 825 O O . PHE A 1 104 ? -9.401 1.286 1.746 1.00 97.44 104 PHE A O 1
ATOM 832 N N . PHE A 1 105 ? -8.414 3.291 1.574 1.00 97.81 105 PHE A N 1
ATOM 833 C CA . PHE A 1 105 ? -7.327 2.968 2.482 1.00 97.81 105 PHE A CA 1
ATOM 834 C C . PHE A 1 105 ? -7.832 2.739 3.912 1.00 97.81 105 PHE A C 1
ATOM 836 O O . PHE A 1 105 ? -7.403 1.796 4.579 1.00 97.81 105 PHE A O 1
ATOM 843 N N . ILE A 1 106 ? -8.792 3.535 4.384 1.00 98.00 106 ILE A N 1
ATOM 844 C CA . ILE A 1 106 ? -9.390 3.325 5.707 1.00 98.00 106 ILE A CA 1
ATOM 845 C C . ILE A 1 106 ? -10.172 2.008 5.733 1.00 98.00 106 ILE A C 1
ATOM 847 O O . ILE A 1 106 ? -9.870 1.138 6.550 1.00 98.00 106 ILE A O 1
ATOM 851 N N . CYS A 1 107 ? -11.137 1.827 4.830 1.00 97.94 107 CYS A N 1
ATOM 852 C CA . CYS A 1 107 ? -12.099 0.727 4.900 1.00 97.94 107 CYS A CA 1
ATOM 853 C C . CYS A 1 107 ? -11.555 -0.618 4.424 1.00 97.94 107 CYS A C 1
ATOM 855 O O . CYS A 1 107 ? -11.960 -1.643 4.965 1.00 97.94 107 CYS A O 1
ATOM 857 N N . HIS A 1 108 ? -10.637 -0.635 3.458 1.00 97.94 108 HIS A N 1
ATOM 858 C CA . HIS A 1 108 ? -10.130 -1.873 2.857 1.00 97.94 108 HIS A CA 1
ATOM 859 C C . HIS A 1 108 ? -8.666 -2.169 3.204 1.00 97.94 108 HIS A C 1
ATOM 861 O O . HIS A 1 108 ? -8.138 -3.201 2.783 1.00 97.94 108 HIS A O 1
ATOM 867 N N . ARG A 1 109 ? -7.978 -1.300 3.961 1.00 98.19 109 ARG A N 1
ATOM 868 C CA . ARG A 1 109 ? -6.611 -1.567 4.449 1.00 98.19 109 ARG A CA 1
ATOM 869 C C . ARG A 1 109 ? -6.515 -1.482 5.965 1.00 98.19 109 ARG A C 1
ATOM 871 O O . ARG A 1 109 ? -6.285 -2.510 6.596 1.00 98.19 109 ARG A O 1
ATOM 878 N N . LEU A 1 110 ? -6.702 -0.306 6.560 1.00 98.38 110 LEU A N 1
ATOM 879 C CA . LEU A 1 110 ? -6.481 -0.121 8.001 1.00 98.38 110 LEU A CA 1
ATOM 880 C C . LEU A 1 110 ? -7.533 -0.833 8.854 1.00 98.38 110 LEU A C 1
ATOM 882 O O . LEU A 1 110 ? -7.185 -1.640 9.718 1.00 98.38 110 LEU A O 1
ATOM 886 N N . LYS A 1 111 ? -8.815 -0.555 8.599 1.00 98.31 111 LYS A N 1
ATOM 887 C CA . LYS A 1 111 ? -9.920 -1.029 9.432 1.00 98.31 111 LYS A CA 1
ATOM 888 C C . LYS A 1 111 ? -10.000 -2.555 9.534 1.00 98.31 111 LYS A C 1
ATOM 890 O O . LYS A 1 111 ? -10.049 -3.036 10.662 1.00 98.31 111 LYS A O 1
ATOM 895 N N . PRO A 1 112 ? -9.906 -3.338 8.442 1.00 98.12 112 PRO A N 1
ATOM 896 C CA . PRO A 1 112 ? -9.962 -4.796 8.540 1.00 98.12 112 PRO A CA 1
ATOM 897 C C . PRO A 1 112 ? -8.834 -5.379 9.397 1.00 98.12 112 PRO A C 1
ATOM 899 O O . PRO A 1 112 ? -9.041 -6.347 10.121 1.00 98.12 112 PRO A O 1
ATOM 902 N N . GLN A 1 113 ? -7.640 -4.778 9.352 1.00 98.31 113 GLN A N 1
ATOM 903 C CA . GLN A 1 113 ? -6.500 -5.236 10.147 1.00 98.31 113 GLN A CA 1
ATOM 904 C C . GLN A 1 113 ? -6.689 -4.933 11.637 1.00 98.31 113 GLN A C 1
ATOM 906 O O . GLN A 1 113 ? -6.373 -5.778 12.474 1.00 98.31 113 GLN A O 1
ATOM 911 N N . ILE A 1 114 ? -7.219 -3.753 11.969 1.00 98.38 114 ILE A N 1
ATOM 912 C CA . ILE A 1 114 ? -7.530 -3.364 13.351 1.00 98.38 114 ILE A CA 1
ATOM 913 C C . ILE A 1 114 ? -8.675 -4.212 13.905 1.00 98.38 114 ILE A C 1
ATOM 915 O O . ILE A 1 114 ? -8.542 -4.762 14.996 1.00 98.38 114 ILE A O 1
ATOM 919 N N . ASP A 1 115 ? -9.763 -4.365 13.149 1.00 98.19 115 ASP A N 1
ATOM 920 C CA . ASP A 1 115 ? -10.918 -5.175 13.545 1.00 98.19 115 ASP A CA 1
ATOM 921 C C . ASP A 1 115 ? -10.481 -6.620 13.841 1.00 98.19 115 ASP A C 1
ATOM 923 O O . ASP A 1 115 ? -10.855 -7.185 14.870 1.00 98.19 115 ASP A O 1
ATOM 927 N N . LEU A 1 116 ? -9.594 -7.182 13.011 1.00 97.75 116 LEU A N 1
ATOM 928 C CA . LEU A 1 116 ? -9.035 -8.517 13.217 1.00 97.75 116 LEU A CA 1
ATOM 929 C C . LEU A 1 116 ? -8.195 -8.629 14.500 1.00 97.75 116 LEU A C 1
ATOM 931 O O . LEU A 1 116 ? -8.301 -9.629 15.212 1.00 97.75 116 LEU A O 1
ATOM 935 N N . LEU A 1 117 ? -7.383 -7.614 14.817 1.00 97.94 117 LEU A N 1
ATOM 936 C CA . LEU A 1 117 ? -6.599 -7.565 16.058 1.00 97.94 117 LEU A CA 1
ATOM 937 C C . LEU A 1 117 ? -7.506 -7.479 17.289 1.00 97.94 117 LEU A C 1
ATOM 939 O O . LEU A 1 117 ? -7.276 -8.167 18.286 1.00 97.94 117 LEU A O 1
ATOM 943 N N . VAL A 1 118 ? -8.559 -6.667 17.221 1.00 97.75 118 VAL A N 1
ATOM 944 C CA . VAL A 1 118 ? -9.546 -6.549 18.300 1.00 97.75 118 VAL A CA 1
ATOM 945 C C . VAL A 1 118 ? -10.269 -7.880 18.505 1.00 97.75 118 VAL A C 1
ATOM 947 O O . VAL A 1 118 ? -10.372 -8.343 19.640 1.00 97.75 118 VAL A O 1
ATOM 950 N N . GLU A 1 119 ? -10.720 -8.521 17.428 1.00 96.81 119 GLU A N 1
ATOM 951 C CA . GLU A 1 119 ? -11.477 -9.773 17.489 1.00 96.81 119 GLU A CA 1
ATOM 952 C C . GLU A 1 119 ? -10.617 -10.952 17.968 1.00 96.81 119 GLU A C 1
ATOM 954 O O . GLU A 1 119 ? -11.007 -11.677 18.884 1.00 96.81 119 GLU A O 1
ATOM 959 N N . LYS A 1 120 ? -9.435 -11.150 17.372 1.00 94.81 120 LYS A N 1
ATOM 960 C CA . LYS A 1 120 ? -8.613 -12.352 17.600 1.00 94.81 120 LYS A CA 1
ATOM 961 C C . LYS A 1 120 ? -7.613 -12.219 18.737 1.00 94.81 120 LYS A C 1
ATOM 963 O O . LYS A 1 120 ? -7.230 -13.230 19.322 1.00 94.81 120 LYS A O 1
ATOM 968 N N . HIS A 1 121 ? -7.178 -10.999 19.043 1.00 93.31 121 HIS A N 1
ATOM 969 C CA . HIS A 1 121 ? -6.143 -10.736 20.045 1.00 93.31 121 HIS A CA 1
ATOM 970 C C . HIS A 1 121 ? -6.648 -9.900 21.231 1.00 93.31 121 HIS A C 1
ATOM 972 O O . HIS A 1 121 ? -5.884 -9.652 22.160 1.00 93.31 121 HIS A O 1
ATOM 978 N N . ASN A 1 122 ? -7.936 -9.524 21.249 1.00 93.75 122 ASN A N 1
ATOM 979 C CA . ASN A 1 122 ? -8.569 -8.733 22.311 1.00 93.75 122 ASN A CA 1
ATOM 980 C C . ASN A 1 122 ? -7.858 -7.386 22.569 1.00 93.75 122 ASN A C 1
ATOM 982 O O . ASN A 1 122 ? -7.832 -6.885 23.694 1.00 93.75 122 ASN A O 1
ATOM 986 N N . GLU A 1 123 ? -7.302 -6.781 21.516 1.00 95.56 123 GLU A N 1
ATOM 987 C CA . GLU A 1 123 ? -6.589 -5.494 21.544 1.00 95.56 123 GLU A CA 1
ATOM 988 C C . GLU A 1 123 ? -7.559 -4.301 21.568 1.00 95.56 123 GLU A C 1
ATOM 990 O O . GLU A 1 123 ? -7.568 -3.452 20.680 1.00 95.56 123 GLU A O 1
ATOM 995 N N . ARG A 1 124 ? -8.418 -4.240 22.592 1.00 93.69 124 ARG A N 1
ATOM 996 C CA . ARG A 1 124 ? -9.513 -3.255 22.687 1.00 93.69 124 ARG A CA 1
ATOM 997 C C . ARG A 1 124 ? -9.045 -1.801 22.742 1.00 93.69 124 ARG A C 1
ATOM 999 O O . ARG A 1 124 ? -9.782 -0.927 22.298 1.00 93.69 124 ARG A O 1
ATOM 1006 N N . ASP A 1 125 ? -7.825 -1.556 23.218 1.00 91.06 125 ASP A N 1
ATOM 1007 C CA . ASP A 1 125 ? -7.205 -0.223 23.238 1.00 91.06 125 ASP A CA 1
ATOM 1008 C C . ASP A 1 125 ? -7.092 0.387 21.828 1.00 91.06 125 ASP A C 1
ATOM 1010 O O . ASP A 1 125 ? -7.041 1.608 21.673 1.00 91.06 125 ASP A O 1
ATOM 1014 N N . LEU A 1 126 ? -7.082 -0.447 20.778 1.00 95.69 126 LEU A N 1
ATOM 1015 C CA . LEU A 1 126 ? -7.055 0.027 19.397 1.00 95.69 126 LEU A CA 1
ATOM 1016 C C . LEU A 1 126 ? -8.348 0.725 18.978 1.00 95.69 126 LEU A C 1
ATOM 1018 O O . LEU A 1 126 ? -8.290 1.519 18.048 1.00 95.69 126 LEU A O 1
ATOM 1022 N N . LEU A 1 127 ? -9.490 0.481 19.630 1.00 94.75 127 LEU A N 1
ATOM 1023 C CA . LEU A 1 127 ? -10.762 1.087 19.223 1.00 94.75 127 LEU A CA 1
ATOM 1024 C C . LEU A 1 127 ? -10.705 2.616 19.330 1.00 94.75 127 LEU A C 1
ATOM 1026 O O . LEU A 1 127 ? -10.956 3.307 18.346 1.00 94.75 127 LEU A O 1
ATOM 1030 N N . GLU A 1 128 ? -10.276 3.145 20.477 1.00 94.56 128 GLU A N 1
ATOM 1031 C CA . GLU A 1 128 ? -10.131 4.592 20.680 1.00 94.56 128 GLU A CA 1
ATOM 1032 C C . GLU A 1 128 ? -9.042 5.192 19.777 1.00 94.56 128 GLU A C 1
ATOM 1034 O O . GLU A 1 128 ? -9.256 6.217 19.125 1.00 94.56 128 GLU A O 1
ATOM 1039 N N . LEU A 1 129 ? -7.890 4.521 19.679 1.00 96.50 129 LEU A N 1
ATOM 1040 C CA . LEU A 1 129 ? -6.788 4.970 18.826 1.00 96.50 129 LEU A CA 1
ATOM 1041 C C . LEU A 1 129 ? -7.176 4.980 17.342 1.00 96.50 129 LEU A C 1
ATOM 1043 O O . LEU A 1 129 ? -6.754 5.874 16.608 1.00 96.50 129 LEU A O 1
ATOM 1047 N N . SER A 1 130 ? -7.982 4.014 16.899 1.00 96.69 130 SER A N 1
ATOM 1048 C CA . SER A 1 130 ? -8.396 3.885 15.502 1.00 96.69 130 SER A CA 1
ATOM 1049 C C . SER A 1 130 ? -9.279 5.046 15.053 1.00 96.69 130 SER A C 1
ATOM 1051 O O . SER A 1 130 ? -9.074 5.569 13.965 1.00 96.69 130 SER A O 1
ATOM 1053 N N . GLU A 1 131 ? -10.159 5.552 15.918 1.00 96.69 131 GLU A N 1
ATOM 1054 C CA . GLU A 1 131 ? -10.986 6.728 15.620 1.00 96.69 131 GLU A CA 1
ATOM 1055 C C . GLU A 1 131 ? -10.143 7.990 15.387 1.00 96.69 131 GLU A C 1
ATOM 1057 O O . GLU A 1 131 ? -10.418 8.785 14.484 1.00 96.69 131 GLU A O 1
ATOM 1062 N N . MET A 1 132 ? -9.090 8.190 16.187 1.00 97.69 132 MET A N 1
ATOM 1063 C CA . MET A 1 132 ? -8.143 9.291 15.976 1.00 97.69 132 MET A CA 1
ATOM 1064 C C . MET A 1 132 ? -7.320 9.082 14.703 1.00 97.69 132 MET A C 1
ATOM 1066 O O . MET A 1 132 ? -7.133 10.020 13.925 1.00 97.69 132 MET A O 1
ATOM 1070 N N . LEU A 1 133 ? -6.868 7.847 14.476 1.00 98.12 133 LEU A N 1
ATOM 1071 C CA . LEU A 1 133 ? -6.098 7.463 13.301 1.00 98.12 133 LEU A CA 1
ATOM 1072 C C . LEU A 1 133 ? -6.884 7.691 12.008 1.00 98.12 133 LEU A C 1
ATOM 1074 O O . LEU A 1 133 ? -6.318 8.231 11.061 1.00 98.12 133 LEU A O 1
ATOM 1078 N N . TYR A 1 134 ? -8.164 7.317 11.946 1.00 98.12 134 TYR A N 1
ATOM 1079 C CA . TYR A 1 134 ? -8.987 7.492 10.746 1.00 98.12 134 TYR A CA 1
ATOM 1080 C C . TYR A 1 134 ? -9.182 8.970 10.413 1.00 98.12 134 TYR A C 1
ATOM 1082 O O . TYR A 1 134 ? -8.900 9.368 9.286 1.00 98.12 134 TYR A O 1
ATOM 1090 N N . ARG A 1 135 ? -9.509 9.815 11.402 1.00 97.69 135 ARG A N 1
ATOM 1091 C CA . ARG A 1 135 ? -9.586 11.275 11.199 1.00 97.69 135 ARG A CA 1
ATOM 1092 C C . ARG A 1 135 ? -8.273 11.852 10.674 1.00 97.69 135 ARG A C 1
ATOM 1094 O O . ARG A 1 135 ? -8.253 12.630 9.725 1.00 97.69 135 ARG A O 1
ATOM 1101 N N . LYS A 1 136 ? -7.149 11.435 11.257 1.00 97.19 136 LYS A N 1
ATOM 1102 C CA . LYS A 1 136 ? -5.833 11.900 10.812 1.00 97.19 136 LYS A CA 1
ATOM 1103 C C . LYS A 1 136 ? -5.464 11.385 9.419 1.00 97.19 136 LYS A C 1
ATOM 1105 O O . LYS A 1 136 ? -4.815 12.092 8.649 1.00 97.19 136 LYS A O 1
ATOM 1110 N N . THR A 1 137 ? -5.889 10.168 9.093 1.00 97.25 137 THR A N 1
ATOM 1111 C CA . THR A 1 137 ? -5.745 9.567 7.764 1.00 97.25 137 THR A CA 1
ATOM 1112 C C . THR A 1 137 ? -6.493 10.393 6.724 1.00 97.25 137 THR A C 1
ATOM 1114 O O . THR A 1 137 ? -5.910 10.707 5.687 1.00 97.25 137 THR A O 1
ATOM 1117 N N . GLU A 1 138 ? -7.723 10.823 7.020 1.00 96.56 138 GLU A N 1
ATOM 1118 C CA . GLU A 1 138 ? -8.483 11.730 6.153 1.00 96.56 138 GLU A CA 1
ATOM 1119 C C . GLU A 1 138 ? -7.716 13.028 5.884 1.00 96.56 138 GLU A C 1
ATOM 1121 O O . GLU A 1 138 ? -7.530 13.399 4.726 1.00 96.56 138 GLU A O 1
ATOM 1126 N N . ASP A 1 139 ? -7.178 13.679 6.918 1.00 95.06 139 ASP A N 1
ATOM 1127 C CA . ASP A 1 139 ? -6.401 14.915 6.755 1.00 95.06 139 ASP A CA 1
ATOM 1128 C C . ASP A 1 139 ? -5.150 14.724 5.878 1.00 95.06 139 ASP A C 1
ATOM 1130 O O . ASP A 1 139 ? -4.864 15.540 4.992 1.00 95.06 139 ASP A O 1
ATOM 1134 N N . LEU A 1 140 ? -4.398 13.641 6.101 1.00 95.12 140 LEU A N 1
ATOM 1135 C CA . LEU A 1 140 ? -3.159 13.345 5.371 1.00 95.12 140 LEU A CA 1
ATOM 1136 C C . LEU A 1 140 ? -3.416 12.985 3.902 1.00 95.12 140 LEU A C 1
ATOM 1138 O O . LEU A 1 140 ? -2.622 13.345 3.018 1.00 95.12 140 LEU A O 1
ATOM 1142 N N . LEU A 1 141 ? -4.514 12.276 3.633 1.00 95.44 141 LEU A N 1
ATOM 1143 C CA . LEU A 1 141 ? -4.859 11.781 2.303 1.00 95.44 141 LEU A CA 1
ATOM 1144 C C . LEU A 1 141 ? -5.750 12.734 1.505 1.00 95.44 141 LEU A C 1
ATOM 1146 O O . LEU A 1 141 ? -5.726 12.658 0.281 1.00 95.44 141 LEU A O 1
ATOM 1150 N N . LYS A 1 142 ? -6.394 13.730 2.126 1.00 90.31 142 LYS A N 1
ATOM 1151 C CA . LYS A 1 142 ? -7.230 14.735 1.439 1.00 90.31 142 LYS A CA 1
ATOM 1152 C C . LYS A 1 142 ? -6.542 15.406 0.250 1.00 90.31 142 LYS A C 1
ATOM 1154 O O . LYS A 1 142 ? -7.155 15.655 -0.783 1.00 90.31 142 LYS A O 1
ATOM 1159 N N . SER A 1 143 ? -5.239 15.679 0.361 1.00 87.31 143 SER A N 1
ATOM 1160 C CA . SER A 1 143 ? -4.449 16.267 -0.739 1.00 87.31 143 SER A CA 1
ATOM 1161 C C . SER A 1 143 ? -4.215 15.323 -1.929 1.00 87.31 143 SER A C 1
ATOM 1163 O O . SER A 1 143 ? -3.628 15.735 -2.932 1.00 87.31 143 SER A O 1
ATOM 1165 N N . ARG A 1 144 ? -4.604 14.053 -1.798 1.00 89.19 144 ARG A N 1
ATOM 1166 C CA . ARG A 1 144 ? -4.404 12.969 -2.760 1.00 89.19 144 ARG A CA 1
ATOM 1167 C C . ARG A 1 144 ? -5.704 12.456 -3.364 1.00 89.19 144 ARG A C 1
ATOM 1169 O O . ARG A 1 144 ? -5.614 11.580 -4.212 1.00 89.19 144 ARG A O 1
ATOM 1176 N N . GLU A 1 145 ? -6.854 13.021 -3.016 1.00 84.75 145 GLU A N 1
ATOM 1177 C CA . GLU A 1 145 ? -8.154 12.504 -3.458 1.00 84.75 145 GLU A CA 1
ATOM 1178 C C . GLU A 1 145 ? -8.321 12.475 -4.985 1.00 84.75 145 GLU A C 1
ATOM 1180 O O . GLU A 1 145 ? -8.965 11.592 -5.524 1.00 84.75 145 GLU A O 1
ATOM 1185 N N . ASN A 1 146 ? -7.653 13.389 -5.694 1.00 83.00 146 ASN A N 1
ATOM 1186 C CA . ASN A 1 146 ? -7.654 13.449 -7.160 1.00 83.00 146 ASN A CA 1
ATOM 1187 C C . ASN A 1 146 ? -6.420 12.768 -7.789 1.00 83.00 146 ASN A C 1
ATOM 1189 O O . ASN A 1 146 ? -5.981 13.146 -8.878 1.00 83.00 146 ASN A O 1
ATOM 1193 N N . THR A 1 147 ? -5.768 11.840 -7.082 1.00 88.06 147 THR A N 1
ATOM 1194 C CA . THR A 1 147 ? -4.571 11.155 -7.595 1.00 88.06 147 THR A CA 1
ATOM 1195 C C . THR A 1 147 ? -4.987 9.994 -8.481 1.00 88.06 147 THR A C 1
ATOM 1197 O O . THR A 1 147 ? -5.718 9.120 -8.037 1.00 88.06 147 THR A O 1
ATOM 1200 N N . VAL A 1 148 ? -4.462 9.922 -9.701 1.00 92.88 148 VAL A N 1
ATOM 1201 C CA . VAL A 1 148 ? -4.727 8.785 -10.593 1.00 92.88 148 VAL A CA 1
ATOM 1202 C C . VAL A 1 148 ? -4.305 7.466 -9.915 1.00 92.88 148 VAL A C 1
ATOM 1204 O O . VAL A 1 148 ? -3.144 7.364 -9.496 1.00 92.88 148 VAL A O 1
ATOM 1207 N N . PRO A 1 149 ? -5.196 6.457 -9.806 1.00 96.19 149 PRO A N 1
ATOM 1208 C CA . PRO A 1 149 ? -4.850 5.153 -9.248 1.00 96.19 149 PRO A CA 1
ATOM 1209 C C . PRO A 1 149 ? -3.663 4.533 -9.987 1.00 96.19 149 PRO A C 1
ATOM 1211 O O . PRO A 1 149 ? -3.532 4.666 -11.203 1.00 96.19 149 PRO A O 1
ATOM 1214 N N . SER A 1 150 ? -2.781 3.856 -9.261 1.00 96.38 150 SER A N 1
ATOM 1215 C CA . SER A 1 150 ? -1.632 3.149 -9.836 1.00 96.38 150 SER A CA 1
ATOM 1216 C C . SER A 1 150 ? -1.750 1.665 -9.522 1.00 96.38 150 SER A C 1
ATOM 1218 O O . SER A 1 150 ? -2.134 1.307 -8.409 1.00 96.38 150 SER A O 1
ATOM 1220 N N . LEU A 1 151 ? -1.389 0.804 -10.477 1.00 96.56 151 LEU A N 1
ATOM 1221 C CA . LEU A 1 151 ? -1.171 -0.607 -10.173 1.00 96.56 151 LEU A CA 1
ATOM 1222 C C . LEU A 1 151 ? 0.016 -0.700 -9.215 1.00 96.56 151 LEU A C 1
ATOM 1224 O O . LEU A 1 151 ? 1.072 -0.156 -9.518 1.00 96.56 151 LEU A O 1
ATOM 1228 N N . VAL A 1 152 ? -0.151 -1.371 -8.081 1.00 96.56 152 VAL A N 1
ATOM 1229 C CA . VAL A 1 152 ? 0.897 -1.545 -7.068 1.00 96.56 152 VAL A CA 1
ATOM 1230 C C . VAL A 1 152 ? 1.218 -3.024 -6.895 1.00 96.56 152 VAL A C 1
ATOM 1232 O O . VAL A 1 152 ? 0.333 -3.865 -7.013 1.00 96.56 152 VAL A O 1
ATOM 1235 N N . HIS A 1 153 ? 2.472 -3.339 -6.564 1.00 96.44 153 HIS A N 1
ATOM 1236 C CA . HIS A 1 153 ? 2.880 -4.713 -6.244 1.00 96.44 153 HIS A CA 1
ATOM 1237 C C . HIS A 1 153 ? 2.170 -5.253 -4.986 1.00 96.44 153 HIS A C 1
ATOM 1239 O O . HIS A 1 153 ? 1.874 -6.436 -4.892 1.00 96.44 153 HIS A O 1
ATOM 1245 N N . GLY A 1 154 ? 1.893 -4.387 -4.006 1.00 94.69 154 GLY A N 1
ATOM 1246 C CA . GLY A 1 154 ? 1.123 -4.731 -2.804 1.00 94.69 154 GLY A CA 1
ATOM 1247 C C . GLY A 1 154 ? 1.932 -5.321 -1.643 1.00 94.69 154 GLY A C 1
ATOM 1248 O O . GLY A 1 154 ? 1.520 -5.146 -0.503 1.00 94.69 154 GLY A O 1
ATOM 1249 N N . ASP A 1 155 ? 3.089 -5.942 -1.899 1.00 96.31 155 ASP A N 1
ATOM 1250 C CA . ASP A 1 155 ? 4.006 -6.454 -0.856 1.00 96.31 155 ASP A CA 1
ATOM 1251 C C . ASP A 1 155 ? 5.489 -6.329 -1.265 1.00 96.31 155 ASP A C 1
ATOM 1253 O O . ASP A 1 155 ? 6.212 -7.312 -1.398 1.00 96.31 155 ASP A O 1
ATOM 1257 N N . LEU A 1 156 ? 5.939 -5.120 -1.614 1.00 94.56 156 LEU A N 1
ATOM 1258 C CA . LEU A 1 156 ? 7.305 -4.895 -2.107 1.00 94.56 156 LEU A CA 1
ATOM 1259 C C . LEU A 1 156 ? 8.269 -4.590 -0.948 1.00 94.56 156 LEU A C 1
ATOM 1261 O O . LEU A 1 156 ? 8.295 -3.478 -0.427 1.00 94.56 156 LEU A O 1
ATOM 1265 N N . TRP A 1 157 ? 9.092 -5.568 -0.578 1.00 92.81 157 TRP A N 1
ATOM 1266 C CA . TRP A 1 157 ? 10.145 -5.451 0.438 1.00 92.81 157 TRP A CA 1
ATOM 1267 C C . TRP A 1 157 ? 11.391 -6.222 -0.005 1.00 92.81 157 TRP A C 1
ATOM 1269 O O . TRP A 1 157 ? 11.376 -6.866 -1.049 1.00 92.81 157 TRP A O 1
ATOM 1279 N N . GLY A 1 158 ? 12.469 -6.181 0.785 1.00 88.75 158 GLY A N 1
ATOM 1280 C CA . GLY A 1 158 ? 13.777 -6.744 0.427 1.00 88.75 158 GLY A CA 1
ATOM 1281 C C . GLY A 1 158 ? 13.786 -8.201 -0.064 1.00 88.75 158 GLY A C 1
ATOM 1282 O O . GLY A 1 158 ? 14.686 -8.552 -0.817 1.00 88.75 158 GLY A O 1
ATOM 1283 N N . GLY A 1 159 ? 12.806 -9.020 0.334 1.00 89.94 159 GLY A N 1
ATOM 1284 C CA . GLY A 1 159 ? 12.651 -10.408 -0.115 1.00 89.94 159 GLY A CA 1
ATOM 1285 C C . GLY A 1 159 ? 11.793 -10.609 -1.372 1.00 89.94 159 GLY A C 1
ATOM 1286 O O . GLY A 1 159 ? 11.852 -11.681 -1.959 1.00 89.94 159 GLY A O 1
ATOM 1287 N N . ASN A 1 160 ? 11.036 -9.595 -1.806 1.00 92.44 160 ASN A N 1
ATOM 1288 C CA . ASN A 1 160 ? 10.110 -9.653 -2.948 1.00 92.44 160 ASN A CA 1
ATOM 1289 C C . ASN A 1 160 ? 10.591 -8.814 -4.144 1.00 92.44 160 ASN A C 1
ATOM 1291 O O . ASN A 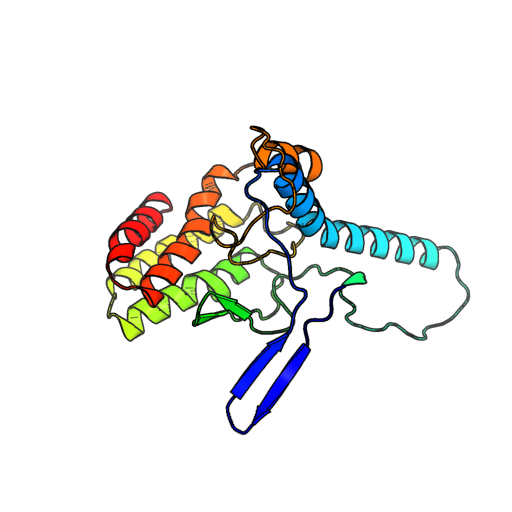1 160 ? 9.799 -8.311 -4.939 1.00 92.44 160 ASN A O 1
ATOM 1295 N N . TRP A 1 161 ? 11.899 -8.629 -4.272 1.00 90.31 161 TRP A N 1
ATOM 1296 C CA . TRP A 1 161 ? 12.509 -8.050 -5.463 1.00 90.31 161 TRP A CA 1
ATOM 1297 C C . TRP A 1 161 ? 13.870 -8.710 -5.686 1.00 90.31 161 TRP A C 1
ATOM 1299 O O . TRP A 1 161 ? 14.497 -9.204 -4.749 1.00 90.31 161 TRP A O 1
ATOM 1309 N N . SER A 1 162 ? 14.318 -8.739 -6.936 1.00 89.75 162 SER A N 1
ATOM 1310 C CA . SER A 1 162 ? 15.619 -9.280 -7.319 1.00 89.75 162 SER A CA 1
ATOM 1311 C C . SER A 1 162 ? 16.027 -8.725 -8.685 1.00 89.75 162 SER A C 1
ATOM 1313 O O . SER A 1 162 ? 15.275 -7.969 -9.304 1.00 89.75 162 SER A O 1
ATOM 1315 N N . THR A 1 163 ? 17.211 -9.092 -9.166 1.00 86.00 163 THR A N 1
ATOM 1316 C CA . THR A 1 163 ? 17.712 -8.715 -10.489 1.00 86.00 163 THR A CA 1
ATOM 1317 C C . THR A 1 163 ? 18.288 -9.918 -11.231 1.00 86.00 163 THR A C 1
ATOM 1319 O O . THR A 1 163 ? 18.735 -10.892 -10.630 1.00 86.00 163 THR A O 1
ATOM 1322 N N . VAL A 1 164 ? 18.278 -9.839 -12.560 1.00 85.81 164 VAL A N 1
ATOM 1323 C CA . VAL A 1 164 ? 19.002 -10.755 -13.455 1.00 85.81 164 VAL A CA 1
ATOM 1324 C C . VAL A 1 164 ? 20.347 -10.167 -13.901 1.00 85.81 164 VAL A C 1
ATOM 1326 O O . VAL A 1 164 ? 21.089 -10.803 -14.644 1.00 85.81 164 VAL A O 1
ATOM 1329 N N . CYS A 1 165 ? 20.672 -8.948 -13.463 1.00 79.88 165 CYS A N 1
ATOM 1330 C CA . CYS A 1 165 ? 21.943 -8.288 -13.740 1.00 79.88 165 CYS A CA 1
ATOM 1331 C C . CYS A 1 165 ? 23.016 -8.750 -12.745 1.00 79.88 165 CYS A C 1
ATOM 1333 O O . CYS A 1 165 ? 22.755 -8.902 -11.552 1.00 79.88 165 CYS A O 1
ATOM 1335 N N . THR A 1 166 ? 24.252 -8.910 -13.213 1.00 75.81 166 THR A N 1
ATOM 1336 C CA . THR A 1 166 ? 25.424 -9.141 -12.349 1.00 75.81 166 THR A CA 1
ATOM 1337 C C . THR A 1 166 ? 26.025 -7.843 -11.819 1.00 75.81 166 THR A C 1
ATOM 1339 O O . THR A 1 166 ? 26.720 -7.845 -10.803 1.00 75.81 166 THR A O 1
ATOM 1342 N N . ASP A 1 167 ? 25.746 -6.733 -12.498 1.00 74.62 167 ASP A N 1
ATOM 1343 C CA . ASP A 1 167 ? 26.302 -5.431 -12.168 1.00 74.62 167 ASP A CA 1
ATOM 1344 C C . ASP A 1 167 ? 25.616 -4.843 -10.933 1.00 74.62 167 ASP A C 1
ATOM 1346 O O . ASP A 1 167 ? 24.430 -5.056 -10.662 1.00 74.62 167 ASP A O 1
ATOM 1350 N N . SER A 1 168 ? 26.392 -4.105 -10.147 1.00 75.25 168 SER A N 1
ATOM 1351 C CA . SER A 1 168 ? 25.902 -3.407 -8.963 1.00 75.25 168 SER A CA 1
ATOM 1352 C C . SER A 1 168 ? 26.105 -1.914 -9.148 1.00 75.25 168 SER A C 1
ATOM 1354 O O . SER A 1 168 ? 27.214 -1.467 -9.440 1.00 75.25 168 SER A O 1
ATOM 1356 N N . GLY A 1 169 ? 25.026 -1.155 -8.988 1.00 76.75 169 GLY A N 1
ATOM 1357 C CA . GLY A 1 169 ? 25.051 0.301 -8.969 1.00 76.75 169 GLY A CA 1
ATOM 1358 C C . GLY A 1 169 ? 24.555 0.835 -7.630 1.00 76.75 169 GLY A C 1
ATOM 1359 O O . GLY A 1 169 ? 23.627 0.287 -7.039 1.00 76.75 169 GLY A O 1
ATOM 1360 N N . ASP A 1 170 ? 25.134 1.946 -7.180 1.00 81.44 170 ASP A N 1
ATOM 1361 C CA . ASP A 1 170 ? 24.802 2.571 -5.888 1.00 81.44 170 ASP A CA 1
ATOM 1362 C C . ASP A 1 170 ? 23.694 3.637 -5.988 1.00 81.44 170 ASP A C 1
ATOM 1364 O O . ASP A 1 170 ? 23.445 4.399 -5.050 1.00 81.44 170 ASP A O 1
ATOM 1368 N N . VAL A 1 171 ? 23.013 3.725 -7.134 1.00 86.50 171 VAL A N 1
ATOM 1369 C CA . VAL A 1 171 ? 21.914 4.678 -7.327 1.00 86.50 171 VAL A CA 1
ATOM 1370 C C . VAL A 1 171 ? 20.707 4.219 -6.522 1.00 86.50 171 VAL A C 1
ATOM 1372 O O . VAL A 1 171 ? 20.216 3.111 -6.707 1.00 86.50 171 VAL A O 1
ATOM 1375 N N . GLN A 1 172 ? 20.181 5.084 -5.656 1.00 89.19 172 GLN A N 1
ATOM 1376 C CA . GLN A 1 172 ? 18.976 4.749 -4.903 1.00 89.19 172 GLN A CA 1
ATOM 1377 C C . GLN A 1 172 ? 17.762 4.671 -5.847 1.00 89.19 172 GLN A C 1
ATOM 1379 O O . GLN A 1 172 ? 17.539 5.622 -6.604 1.00 89.19 172 GLN A O 1
ATOM 1384 N N . PRO A 1 173 ? 16.913 3.626 -5.762 1.00 91.69 173 PRO A N 1
ATOM 1385 C CA . PRO A 1 173 ? 15.784 3.445 -6.682 1.00 91.69 173 PRO A CA 1
ATOM 1386 C C . PRO A 1 173 ? 14.852 4.653 -6.748 1.00 91.69 173 PRO A C 1
ATOM 1388 O O . PRO A 1 173 ? 14.362 5.018 -7.815 1.00 91.69 173 PRO A O 1
ATOM 1391 N N . ILE A 1 174 ? 14.646 5.320 -5.608 1.00 93.31 174 ILE A N 1
ATOM 1392 C CA . ILE A 1 174 ? 13.766 6.485 -5.505 1.00 93.31 174 ILE A CA 1
ATOM 1393 C C . ILE A 1 174 ? 14.232 7.662 -6.373 1.00 93.31 174 ILE A C 1
ATOM 1395 O O . ILE A 1 174 ? 13.405 8.423 -6.868 1.00 93.31 174 ILE A O 1
ATOM 1399 N N . GLN A 1 175 ? 15.541 7.797 -6.608 1.00 94.44 175 GLN A N 1
ATOM 1400 C CA . GLN A 1 175 ? 16.090 8.863 -7.447 1.00 94.44 175 GLN A CA 1
ATOM 1401 C C . GLN A 1 175 ? 15.700 8.666 -8.911 1.00 94.44 175 GLN A C 1
ATOM 1403 O O . GLN A 1 175 ? 15.342 9.633 -9.579 1.00 94.44 175 GLN A O 1
ATOM 1408 N N . GLU A 1 176 ? 15.742 7.429 -9.410 1.00 95.56 176 GLU A N 1
ATOM 1409 C CA . GLU A 1 176 ? 15.287 7.113 -10.766 1.00 95.56 176 GLU A CA 1
ATOM 1410 C C . GLU A 1 176 ? 13.762 7.140 -10.873 1.00 95.56 176 GLU A C 1
ATOM 1412 O O . GLU A 1 176 ? 13.220 7.664 -11.846 1.00 95.56 176 GLU A O 1
ATOM 1417 N N . TYR A 1 177 ? 13.068 6.651 -9.846 1.00 97.00 177 TYR A N 1
ATOM 1418 C CA . TYR A 1 177 ? 11.612 6.684 -9.780 1.00 97.00 177 TYR A CA 1
ATOM 1419 C C . TYR A 1 177 ? 11.074 8.122 -9.889 1.00 97.00 177 TYR A C 1
ATOM 1421 O O . TYR A 1 177 ? 10.188 8.408 -10.699 1.00 97.00 177 TYR A O 1
ATOM 1429 N N . ASP A 1 178 ? 11.652 9.059 -9.130 1.00 96.56 178 ASP A N 1
ATOM 1430 C CA . ASP A 1 178 ? 11.224 10.462 -9.100 1.00 96.56 178 ASP A CA 1
ATOM 1431 C C . ASP A 1 178 ? 11.527 11.225 -10.394 1.00 96.56 178 ASP A C 1
ATOM 1433 O O . ASP A 1 178 ? 10.845 12.209 -10.682 1.00 96.56 178 ASP A O 1
ATOM 1437 N N . LYS A 1 179 ? 12.502 10.787 -11.204 1.00 96.75 179 LYS A N 1
ATOM 1438 C CA . LYS A 1 179 ? 12.732 11.371 -12.539 1.00 96.75 179 LYS A CA 1
ATOM 1439 C C . LYS A 1 179 ? 11.549 11.130 -13.477 1.00 96.75 179 LYS A C 1
ATOM 1441 O O . LYS A 1 179 ? 11.299 11.958 -14.346 1.00 96.75 179 LYS A O 1
ATOM 1446 N N . ILE A 1 180 ? 10.840 10.013 -13.303 1.00 95.81 180 ILE A N 1
ATOM 1447 C CA . ILE A 1 180 ? 9.705 9.620 -14.146 1.00 95.81 180 ILE A CA 1
ATOM 1448 C C . ILE A 1 180 ? 8.387 10.112 -13.540 1.00 95.81 180 ILE A C 1
ATOM 1450 O O . ILE A 1 180 ? 7.595 10.756 -14.223 1.00 95.81 180 ILE A O 1
ATOM 1454 N N . MET A 1 181 ? 8.154 9.837 -12.254 1.00 94.81 181 MET A N 1
ATOM 1455 C CA . MET A 1 181 ? 6.878 10.143 -11.589 1.00 94.81 181 MET A CA 1
ATOM 1456 C C . MET A 1 181 ? 6.793 11.577 -11.055 1.00 94.81 181 MET A C 1
ATOM 1458 O O . MET A 1 181 ? 5.705 12.056 -10.735 1.00 94.81 181 MET A O 1
ATOM 1462 N N . GLY A 1 182 ? 7.931 12.265 -10.949 1.00 93.81 182 GLY A N 1
ATOM 1463 C CA . GLY A 1 182 ? 8.045 13.538 -10.252 1.00 93.81 182 GLY A CA 1
ATOM 1464 C C . GLY A 1 182 ? 8.066 13.376 -8.729 1.00 93.81 182 GLY A C 1
ATOM 1465 O O . GLY A 1 182 ? 7.573 12.403 -8.152 1.00 93.81 182 GLY A O 1
ATOM 1466 N N . LYS A 1 183 ? 8.629 14.376 -8.043 1.00 90.81 183 LYS A N 1
ATOM 1467 C CA . LYS A 1 183 ? 8.617 14.426 -6.576 1.00 90.81 183 LYS A CA 1
ATOM 1468 C C . LYS A 1 183 ? 7.203 14.682 -6.062 1.00 90.81 183 LYS A C 1
ATOM 1470 O O . LYS A 1 183 ? 6.519 15.599 -6.513 1.00 90.81 183 LYS A O 1
ATOM 1475 N N . CYS A 1 184 ? 6.786 13.913 -5.061 1.00 88.44 184 CYS A N 1
ATOM 1476 C CA . CYS A 1 184 ? 5.465 14.050 -4.459 1.00 88.44 184 CYS A CA 1
ATOM 1477 C C . CYS A 1 184 ? 5.535 14.861 -3.160 1.00 88.44 184 CYS A C 1
ATOM 1479 O O . CYS A 1 184 ? 6.161 14.438 -2.190 1.00 88.44 184 CYS A O 1
ATOM 1481 N N . LYS A 1 185 ? 4.856 16.013 -3.114 1.00 88.88 185 LYS A N 1
ATOM 1482 C CA . LYS A 1 185 ? 4.722 16.793 -1.876 1.00 88.88 185 LYS A CA 1
ATOM 1483 C C . LYS A 1 185 ? 3.943 15.995 -0.823 1.00 88.88 185 LYS A C 1
ATOM 1485 O O . LYS A 1 185 ? 2.940 15.339 -1.133 1.00 88.88 185 LYS A O 1
ATOM 1490 N N . GLY A 1 186 ? 4.372 16.083 0.429 1.00 88.50 186 GLY A N 1
ATOM 1491 C CA . GLY A 1 186 ? 3.706 15.388 1.522 1.00 88.50 186 GLY A CA 1
ATOM 1492 C C . GLY A 1 186 ? 4.039 13.888 1.599 1.00 88.50 186 GLY A C 1
ATOM 1493 O O . GLY A 1 186 ? 3.287 13.145 2.222 1.00 88.50 186 GLY A O 1
ATOM 1494 N N . ARG A 1 187 ? 5.027 13.398 0.823 1.00 90.88 187 ARG A N 1
ATOM 1495 C CA . ARG A 1 187 ? 5.356 11.963 0.752 1.00 90.88 187 ARG A CA 1
ATOM 1496 C C . ARG A 1 187 ? 5.818 11.465 2.112 1.00 90.88 187 ARG A C 1
ATOM 1498 O O . ARG A 1 187 ? 5.261 10.484 2.586 1.00 90.88 187 ARG A O 1
ATOM 1505 N N . ASP A 1 188 ? 6.783 12.153 2.707 1.00 88.94 188 ASP A N 1
ATOM 1506 C CA . ASP A 1 188 ? 7.440 11.727 3.941 1.00 88.94 188 ASP A CA 1
ATOM 1507 C C . ASP A 1 188 ? 6.437 11.652 5.101 1.00 88.94 188 ASP A C 1
ATOM 1509 O O . ASP A 1 188 ? 6.449 10.698 5.873 1.00 88.94 188 ASP A O 1
ATOM 1513 N N . GLU A 1 189 ? 5.471 12.572 5.141 1.00 87.31 189 GLU A N 1
ATOM 1514 C CA . GLU A 1 189 ? 4.380 12.587 6.119 1.00 87.31 189 GLU A CA 1
ATOM 1515 C C . GLU A 1 189 ? 3.411 11.402 5.961 1.00 87.31 189 GLU A C 1
ATOM 1517 O O . GLU A 1 189 ? 2.754 11.009 6.922 1.00 87.31 189 GLU A O 1
ATOM 1522 N N . ARG A 1 190 ? 3.304 10.818 4.759 1.00 94.75 190 ARG A N 1
ATOM 1523 C CA . ARG A 1 190 ? 2.423 9.670 4.477 1.00 94.75 190 ARG A CA 1
ATOM 1524 C C . ARG A 1 190 ? 3.124 8.317 4.572 1.00 94.75 190 ARG A C 1
ATOM 1526 O O . ARG A 1 190 ? 2.429 7.306 4.610 1.00 94.75 190 ARG A O 1
ATOM 1533 N N . ILE A 1 191 ? 4.459 8.271 4.610 1.00 95.25 191 ILE A N 1
ATOM 1534 C CA . ILE A 1 191 ? 5.207 7.003 4.683 1.00 95.25 191 ILE A CA 1
ATOM 1535 C C . ILE A 1 191 ? 4.770 6.203 5.911 1.00 95.25 191 ILE A C 1
ATOM 1537 O O . ILE A 1 191 ? 4.343 5.064 5.756 1.00 95.25 191 ILE A O 1
ATOM 1541 N N . ALA A 1 192 ? 4.755 6.827 7.093 1.00 95.69 192 ALA A N 1
ATOM 1542 C CA . ALA A 1 192 ? 4.361 6.161 8.336 1.00 95.69 192 ALA A CA 1
ATOM 1543 C C . ALA A 1 192 ? 2.944 5.559 8.265 1.00 95.69 192 ALA A C 1
ATOM 1545 O O . ALA A 1 192 ? 2.699 4.466 8.772 1.00 95.69 192 ALA A O 1
ATOM 1546 N N . LEU A 1 193 ? 2.016 6.245 7.591 1.00 96.88 193 LEU A N 1
ATOM 1547 C CA . LEU A 1 193 ? 0.644 5.780 7.393 1.00 96.88 193 LEU A CA 1
ATOM 1548 C C . LEU A 1 193 ? 0.580 4.530 6.501 1.00 96.88 193 LEU A C 1
ATOM 1550 O O . LEU A 1 193 ? -0.133 3.579 6.818 1.00 96.88 193 LEU A O 1
ATOM 1554 N N . TYR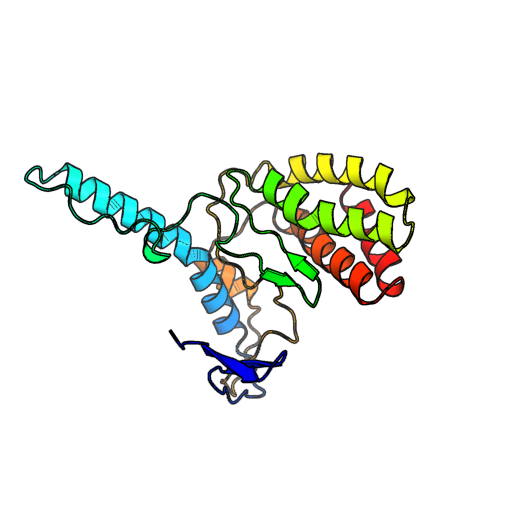 A 1 194 ? 1.328 4.510 5.397 1.00 97.38 194 TYR A N 1
ATOM 1555 C CA . TYR A 1 194 ? 1.379 3.342 4.515 1.00 97.38 194 TYR A CA 1
ATOM 1556 C C . TYR A 1 194 ? 2.155 2.175 5.143 1.00 97.38 194 TYR A C 1
ATOM 1558 O O . TYR A 1 194 ? 1.748 1.022 5.007 1.00 97.38 194 TYR A O 1
ATOM 1566 N N . GLU A 1 195 ? 3.212 2.453 5.906 1.00 96.88 195 GLU A N 1
ATOM 1567 C CA . GLU A 1 195 ? 3.957 1.449 6.676 1.00 96.88 195 GLU A CA 1
ATOM 1568 C C . GLU A 1 195 ? 3.127 0.829 7.805 1.00 96.88 195 GLU A C 1
ATOM 1570 O O . GLU A 1 195 ? 3.294 -0.355 8.125 1.00 96.88 195 GLU A O 1
ATOM 1575 N N . LEU A 1 196 ? 2.216 1.604 8.403 1.00 98.12 196 LEU A N 1
ATOM 1576 C CA . LEU A 1 196 ? 1.330 1.121 9.454 1.00 98.12 196 LEU A CA 1
ATOM 1577 C C . LEU A 1 196 ? 0.465 -0.045 8.965 1.00 98.12 196 LEU A C 1
ATOM 1579 O O . LEU A 1 196 ? 0.314 -1.019 9.699 1.00 98.12 196 LEU A O 1
ATOM 1583 N N . TYR A 1 197 ? -0.044 0.004 7.730 1.00 98.12 197 TYR A N 1
ATOM 1584 C CA . TYR A 1 197 ? -0.814 -1.106 7.159 1.00 98.12 197 TYR A CA 1
ATOM 1585 C C . TYR A 1 197 ? -0.037 -2.433 7.224 1.00 98.12 197 TYR A C 1
ATOM 1587 O O . TYR A 1 197 ? -0.552 -3.431 7.730 1.00 98.12 197 TYR A O 1
ATOM 1595 N N . HIS A 1 198 ? 1.227 -2.432 6.791 1.00 97.62 198 HIS A N 1
ATOM 1596 C CA . HIS A 1 198 ? 2.071 -3.629 6.824 1.00 97.62 198 HIS A CA 1
ATOM 1597 C C . HIS A 1 198 ? 2.438 -4.050 8.251 1.00 97.62 198 HIS A C 1
ATOM 1599 O O . HIS A 1 198 ? 2.482 -5.244 8.541 1.00 97.62 198 HIS A O 1
ATOM 1605 N N . ASN A 1 199 ? 2.648 -3.099 9.167 1.00 97.56 199 ASN A N 1
ATOM 1606 C CA . ASN A 1 199 ? 2.902 -3.406 10.577 1.00 97.56 199 ASN A CA 1
ATOM 1607 C C . ASN A 1 199 ? 1.700 -4.092 11.244 1.00 97.56 199 ASN A C 1
ATOM 1609 O O . ASN A 1 199 ? 1.880 -5.101 11.926 1.00 97.56 199 ASN A O 1
ATOM 1613 N N . LEU A 1 200 ? 0.481 -3.605 10.993 1.00 98.25 200 LEU A N 1
ATOM 1614 C CA . LEU A 1 200 ? -0.749 -4.237 11.477 1.00 98.25 200 LEU A CA 1
ATOM 1615 C C . LEU A 1 200 ? -0.938 -5.631 10.858 1.00 98.25 200 LEU A C 1
ATOM 1617 O O . LEU A 1 200 ? -1.260 -6.583 11.570 1.00 98.25 200 LEU A O 1
ATOM 1621 N N . ASN A 1 201 ? -0.658 -5.780 9.559 1.00 97.88 201 ASN A N 1
ATOM 1622 C CA . ASN A 1 201 ? -0.695 -7.076 8.881 1.00 97.88 201 ASN A CA 1
ATOM 1623 C C . ASN A 1 201 ? 0.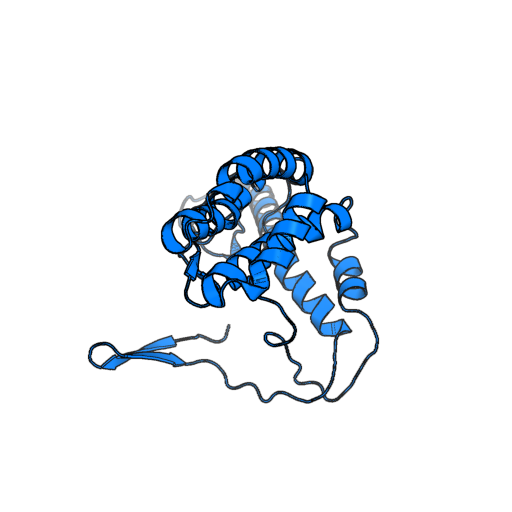309 -8.075 9.484 1.00 97.88 201 ASN A C 1
ATOM 1625 O O . ASN A 1 201 ? -0.037 -9.220 9.777 1.00 97.88 201 ASN A O 1
ATOM 1629 N N . HIS A 1 202 ? 1.542 -7.638 9.753 1.00 97.44 202 HIS A N 1
ATOM 1630 C CA . HIS A 1 202 ? 2.550 -8.451 10.435 1.00 97.44 202 HIS A CA 1
ATOM 1631 C C . HIS A 1 202 ? 2.144 -8.817 11.857 1.00 97.44 202 HIS A C 1
ATOM 1633 O O . HIS A 1 202 ? 2.366 -9.952 12.274 1.00 97.44 202 HIS A O 1
ATOM 1639 N N . TRP A 1 203 ? 1.509 -7.907 12.590 1.00 97.62 203 TRP A N 1
ATOM 1640 C CA . TRP A 1 203 ? 0.986 -8.214 13.913 1.00 97.62 203 TRP A CA 1
ATOM 1641 C C . TRP A 1 203 ? -0.074 -9.323 13.850 1.00 97.62 203 TRP A C 1
ATOM 1643 O O . TRP A 1 203 ? 0.047 -10.316 14.570 1.00 97.62 203 TRP A O 1
ATOM 1653 N N . ASN A 1 204 ? -1.025 -9.249 12.916 1.00 97.62 204 ASN A N 1
ATOM 1654 C CA . ASN A 1 204 ? -2.011 -10.316 12.705 1.00 97.62 204 ASN A CA 1
ATOM 1655 C C . ASN A 1 204 ? -1.392 -11.659 12.256 1.00 97.62 204 ASN A C 1
ATOM 1657 O O . ASN A 1 204 ? -1.962 -12.731 12.495 1.00 97.62 204 ASN A O 1
ATOM 1661 N N . HIS A 1 205 ? -0.235 -11.639 11.590 1.00 95.94 205 HIS A N 1
ATOM 1662 C CA . HIS A 1 205 ? 0.439 -12.857 11.135 1.00 95.94 205 HIS A CA 1
ATOM 1663 C C . HIS A 1 205 ? 1.351 -13.498 12.172 1.00 95.94 205 HIS A C 1
ATOM 1665 O O . HIS A 1 205 ? 1.307 -14.720 12.334 1.00 95.94 205 HIS A O 1
ATOM 1671 N N . PHE A 1 206 ? 2.176 -12.687 12.825 1.00 95.12 206 PHE A N 1
ATOM 1672 C CA . PHE A 1 206 ? 3.347 -13.116 13.588 1.00 95.12 206 PHE A CA 1
ATOM 1673 C C . PHE A 1 206 ? 3.236 -12.790 15.083 1.00 95.12 206 PHE A C 1
ATOM 1675 O O . PHE A 1 206 ? 4.068 -13.232 15.874 1.00 95.12 206 PHE A O 1
ATOM 1682 N N . GLY A 1 207 ? 2.192 -12.066 15.491 1.00 91.38 207 GLY A N 1
ATOM 1683 C CA . GLY A 1 207 ? 1.863 -11.819 16.888 1.00 91.38 207 GLY A CA 1
ATOM 1684 C C . GLY A 1 207 ? 2.544 -10.590 17.494 1.00 91.38 207 GLY A C 1
ATOM 1685 O O . GLY A 1 207 ? 2.966 -9.658 16.810 1.00 91.38 207 GLY A O 1
ATOM 1686 N N . GLY A 1 208 ? 2.594 -10.572 18.829 1.00 87.25 208 GLY A N 1
ATOM 1687 C CA . GLY A 1 208 ? 2.821 -9.364 19.629 1.00 87.25 208 GLY A CA 1
ATOM 1688 C C . GLY A 1 208 ? 4.183 -8.677 19.482 1.00 87.25 208 GLY A C 1
ATOM 1689 O O . GLY A 1 208 ? 4.321 -7.550 19.946 1.00 87.25 208 GLY A O 1
ATOM 1690 N N . SER A 1 209 ? 5.180 -9.275 18.822 1.00 91.44 209 SER A N 1
ATOM 1691 C CA . SER A 1 209 ? 6.459 -8.593 18.548 1.00 91.44 209 SER A CA 1
ATOM 1692 C C . SER A 1 209 ? 6.281 -7.333 17.690 1.00 91.44 209 SER A C 1
ATOM 1694 O O . SER A 1 209 ? 7.034 -6.374 17.852 1.00 91.44 209 SER A O 1
ATOM 1696 N N . TYR A 1 210 ? 5.243 -7.295 16.848 1.00 96.25 210 TYR A N 1
ATOM 1697 C CA . TYR A 1 210 ? 4.880 -6.143 16.014 1.00 96.25 210 TYR A CA 1
ATOM 1698 C C . TYR A 1 210 ? 3.880 -5.189 16.688 1.00 96.25 210 TYR A C 1
ATOM 1700 O O . TYR A 1 210 ? 3.564 -4.132 16.140 1.00 96.25 210 TYR A O 1
ATOM 1708 N N . ARG A 1 211 ? 3.397 -5.511 17.898 1.00 96.06 211 ARG A N 1
ATOM 1709 C CA . ARG A 1 211 ? 2.468 -4.657 18.659 1.00 96.06 211 ARG A CA 1
ATOM 1710 C C . ARG A 1 211 ? 3.082 -3.298 18.950 1.00 96.06 211 ARG A C 1
ATOM 1712 O O . ARG A 1 211 ? 2.503 -2.263 18.635 1.00 96.06 211 ARG A O 1
ATOM 1719 N N . THR A 1 212 ? 4.269 -3.300 19.550 1.00 95.69 212 THR A N 1
ATOM 1720 C CA . THR A 1 212 ? 4.936 -2.067 19.979 1.00 95.69 212 THR A CA 1
ATOM 1721 C C . THR A 1 212 ? 5.275 -1.171 18.790 1.00 95.69 212 THR A C 1
ATOM 1723 O O . THR A 1 212 ? 5.043 0.033 18.867 1.00 95.69 212 THR A O 1
ATOM 1726 N N . SER A 1 213 ? 5.767 -1.735 17.679 1.00 96.25 213 SER A N 1
ATOM 1727 C CA . SER A 1 213 ? 6.060 -0.953 16.470 1.00 96.25 213 SER A CA 1
ATOM 1728 C C . SER A 1 213 ? 4.792 -0.352 15.863 1.00 96.25 213 SER A C 1
ATOM 1730 O O . SER A 1 213 ? 4.776 0.839 15.561 1.00 96.25 213 SER A O 1
ATOM 1732 N N . SER A 1 214 ? 3.707 -1.130 15.781 1.00 97.62 214 SER A N 1
ATOM 1733 C CA . SER A 1 214 ? 2.408 -0.659 15.282 1.00 97.62 214 SER A CA 1
ATOM 1734 C C . SER A 1 214 ? 1.858 0.489 16.128 1.00 97.62 214 SER A C 1
ATOM 1736 O O . SER A 1 214 ? 1.494 1.533 15.596 1.00 97.62 214 SER A O 1
ATOM 1738 N N . LEU A 1 215 ? 1.854 0.341 17.456 1.00 97.19 215 LEU A N 1
ATOM 1739 C CA . LEU A 1 215 ? 1.367 1.382 18.365 1.00 97.19 215 LEU A CA 1
ATOM 1740 C C . LEU A 1 215 ? 2.221 2.653 18.310 1.00 97.19 215 LEU A C 1
ATOM 1742 O O . LEU A 1 215 ? 1.683 3.755 18.408 1.00 97.19 215 LEU A O 1
ATOM 1746 N N . ASN A 1 216 ? 3.538 2.523 18.139 1.00 96.62 216 ASN A N 1
ATOM 1747 C CA . ASN A 1 216 ? 4.419 3.678 17.975 1.00 96.62 216 ASN A CA 1
ATOM 1748 C C . ASN A 1 216 ? 4.150 4.413 16.657 1.00 96.62 216 ASN A C 1
ATOM 1750 O O . ASN A 1 216 ? 4.100 5.641 16.665 1.00 96.62 216 ASN A O 1
ATOM 1754 N N . LEU A 1 217 ? 3.915 3.688 15.557 1.00 96.81 217 LEU A N 1
ATOM 1755 C CA . LEU A 1 217 ? 3.518 4.299 14.287 1.00 96.81 217 LEU A CA 1
ATOM 1756 C C . LEU A 1 217 ? 2.182 5.031 14.415 1.00 96.81 217 LEU A C 1
ATOM 1758 O O . LEU A 1 217 ? 2.114 6.202 14.052 1.00 96.81 217 LEU A O 1
ATOM 1762 N N . ILE A 1 218 ? 1.160 4.406 15.014 1.00 97.50 218 ILE A N 1
ATOM 1763 C CA . ILE A 1 218 ? -0.139 5.059 15.265 1.00 97.50 218 ILE A CA 1
ATOM 1764 C C . ILE A 1 218 ? 0.062 6.376 16.020 1.00 97.50 218 ILE A C 1
ATOM 1766 O O . ILE A 1 218 ? -0.428 7.410 15.579 1.00 97.50 218 ILE A O 1
ATOM 1770 N N . ARG A 1 219 ? 0.840 6.357 17.110 1.00 96.31 219 ARG A N 1
ATOM 1771 C CA . ARG A 1 219 ? 1.141 7.547 17.926 1.00 96.31 219 ARG A CA 1
ATOM 1772 C C . ARG A 1 219 ? 1.962 8.612 17.205 1.00 96.31 219 ARG A C 1
ATOM 1774 O O . ARG A 1 219 ? 1.885 9.766 17.588 1.00 96.31 219 ARG A O 1
ATOM 1781 N N . SER A 1 220 ? 2.781 8.239 16.224 1.00 96.00 220 SER A N 1
ATOM 1782 C CA . SER A 1 220 ? 3.507 9.216 15.402 1.00 96.00 220 SER A CA 1
ATOM 1783 C C . SER A 1 220 ? 2.630 9.871 14.337 1.00 96.00 220 SER A C 1
ATOM 1785 O O . SER A 1 220 ? 2.973 10.942 13.843 1.00 96.00 220 SER A O 1
ATOM 1787 N N . ILE A 1 221 ? 1.526 9.217 13.965 1.00 95.75 221 ILE A N 1
ATOM 1788 C CA . ILE A 1 221 ? 0.589 9.721 12.964 1.00 95.75 221 ILE A CA 1
ATOM 1789 C C . ILE A 1 221 ? -0.376 10.716 13.610 1.00 95.75 221 ILE A C 1
ATOM 1791 O O . ILE A 1 221 ? -0.555 11.800 13.053 1.00 95.75 221 ILE A O 1
ATOM 1795 N N . ILE A 1 222 ? -0.992 10.351 14.744 1.00 94.81 222 ILE A N 1
ATOM 1796 C CA . ILE A 1 222 ? -1.999 11.161 15.463 1.00 94.81 222 ILE A CA 1
ATOM 1797 C C . ILE A 1 222 ? -1.374 12.305 16.263 1.00 94.81 222 ILE A C 1
ATOM 1799 O O . ILE A 1 222 ? -1.943 13.419 16.180 1.00 94.81 222 ILE A O 1
#

Sequence (222 aa):
MDNAVETQLGIGTHALVTSYIDFQHGKDWAEAGKQLARMHAKNNENLKDRERRSRLLSFNSEVSEDSECPDSLESGTEKYGFHVATCCGRLPQENEWTDSWTQFFICHRLKPQIDLLVEKHNERDLLELSEMLYRKTEDLLKSRENTVPSLVHGDLWGGNWSTVCTDSGDVQPIQEYDKIMGKCKGRDERIALYELYHNLNHWNHFGGSYRTSSLNLIRSII

InterPro domains:
  IPR011009 Protein kinase-like domain superfamily [SSF56112] (18-221)
  IPR016477 Fructosamine/Ketosamine-3-kinase [PF03881] (75-165)
  IPR016477 Fructosamine/Ketosamine-3-kinase [PF03881] (175-221)
  IPR016477 Fructosamine/Ketosamine-3-kinase [PTHR12149] (10-163)

Foldseek 3Di:
DWDFDWDDPDPPDIDTDTDDDDFAPAAPLLVVLQVQLCQFCQLVVLCVVLVVVVVVCVVDDDDDPDDPPPDDCSNHDQWWFDPDWDDDPPHTFHGPTDLFPLCCCLVRFVPVLLVLCCVPVVPCVVVVLSVVLSVLSCVLCVVVRRPRGGDDPNDDDPVPDGDPDNHYDPDHSNVSNCVRNNDDPSPVLCPLVVVLSVLSVCCSVPHDVSVVVNVVSSVVSD

Organism: NCBI:txid1503980

Radius of gyration: 20.79 Å; chains: 1; bounding box: 48×50×63 Å

Secondary structure (DSSP, 8-state):
----EEEEEETTEEEEE------BS-EEHHHHHHHHHHHHHHHHHHHHHHHHHHHHHHHS---------TT-GGG--SSBS-SS-EEETTEEE----BS-HHHHHIIIIIHHHHHHHHHHH--THHHHHHHHHHHHHHHHHGGGTTPPP----SS-STTS--BS---EE---HHHHHHHHH-PPTTHHHHHHHHHHHHHHHHHHHH-GGGHHHHHHHHHHH-

pLDDT: mean 88.28, std 14.08, range [35.56, 98.38]